Protein AF-A0AAD7D208-F1 (afdb_monomer_lite)

Secondary structure (DSSP, 8-state):
-HHHHHHHH-S----HHHHHHHHHHHHTS-HHHHHHHHHHHHTT-----SSHHHHHHHHHHHHHHHHHTTSTT-HHHHHHHHHHHHHHHHHH-S-S--------TTS-HHHHHHTT----SSS--GGGS--HHHHHHHHHH-HHHHHHHHHHHHHHIIIIIS--BTTB--SS-BTTB--S-------

pLDDT: mean 85.03, std 8.49, range [57.25, 96.88]

Sequence (187 aa):
MQRRELLLHTSLKVKKVNFASVASQFASVSPEVVQRVSERVTSGNSVAPKNEEERKVLNLLKQVNAVAASIPSSSAARVAMRNEIRGLMIEKGLPSFYITINPADIYNPVVKFLAGSEIDVDDLLPSDVPNYWDQSVLVAKNPVLAARFFNVYMKAFISALLGYDPGRKNLEGGILGVVKAYYGCVE

InterPro domains:
  IPR025476 Helitron helicase-like domain [PF14214] (27-187)

Foldseek 3Di:
DLVVQLVVQVDQDDPPVCVVVLVVLVVPADPVLLVVLVVCVVVVHDQDDPDPNSVSNVVNVVSSLVSCCSRPPGPSVVVVLVVVQVVCCVVPNDDPDDDDDDDDQLFDLVLVVLVVDPADPVDHDPVSGDDSVVSVVVCVVPVVSVVVVVVVVVVCCCCAAQVDDPVDQDCQGHVVGGDPDDRDDDD

Radius of gyration: 23.33 Å; chains: 1; bounding box: 54×38×62 Å

Structure (mmCIF, N/CA/C/O backbone):
data_AF-A0AAD7D208-F1
#
_entry.id   AF-A0AAD7D208-F1
#
loop_
_atom_site.group_PDB
_atom_site.id
_atom_site.type_symbol
_atom_site.label_atom_id
_atom_site.label_alt_id
_atom_site.label_comp_id
_atom_site.label_asym_id
_atom_site.label_entity_id
_atom_site.label_seq_id
_atom_site.pdbx_PDB_ins_code
_atom_site.Cartn_x
_atom_site.Cartn_y
_atom_site.Cartn_z
_atom_site.occupancy
_atom_site.B_iso_or_equiv
_atom_site.auth_seq_id
_atom_site.auth_comp_id
_atom_site.auth_asym_id
_atom_site.auth_atom_id
_atom_site.pdbx_PDB_model_num
ATOM 1 N N . MET A 1 1 ? -4.837 2.424 -8.381 1.00 66.38 1 MET A N 1
ATOM 2 C CA . MET A 1 1 ? -5.298 1.120 -7.843 1.00 66.38 1 MET A CA 1
ATOM 3 C C . MET A 1 1 ? -5.880 1.282 -6.442 1.00 66.38 1 MET A C 1
ATOM 5 O O . MET A 1 1 ? -7.072 1.057 -6.299 1.00 66.38 1 MET A O 1
ATOM 9 N N . GLN A 1 2 ? -5.124 1.818 -5.481 1.00 68.12 2 GLN A N 1
ATOM 10 C CA . GLN A 1 2 ? -5.584 2.115 -4.112 1.00 68.12 2 GLN A CA 1
ATOM 11 C C . GLN A 1 2 ? -6.872 2.963 -4.041 1.00 68.12 2 GLN A C 1
ATOM 13 O O . GLN A 1 2 ? -7.792 2.610 -3.322 1.00 68.12 2 GLN A O 1
ATOM 18 N N . ARG A 1 3 ? -7.022 4.028 -4.852 1.00 69.62 3 ARG A N 1
ATOM 19 C CA . ARG A 1 3 ? -8.287 4.804 -4.920 1.00 69.62 3 ARG A CA 1
ATOM 20 C C . ARG A 1 3 ? -9.495 3.981 -5.379 1.00 69.62 3 ARG A C 1
ATOM 22 O O . ARG A 1 3 ? -10.592 4.168 -4.871 1.00 69.62 3 ARG A O 1
ATOM 29 N N . ARG A 1 4 ? -9.304 3.063 -6.331 1.00 73.62 4 ARG A N 1
ATOM 30 C CA . ARG A 1 4 ? -10.370 2.156 -6.784 1.00 73.62 4 ARG A CA 1
ATOM 31 C C . ARG A 1 4 ? -10.728 1.163 -5.682 1.00 73.62 4 ARG A C 1
ATOM 33 O O . ARG A 1 4 ? -11.900 0.901 -5.471 1.00 73.62 4 ARG A O 1
ATOM 40 N N . GLU A 1 5 ? -9.728 0.645 -4.980 1.00 72.00 5 GLU A N 1
ATOM 41 C CA . GLU A 1 5 ? -9.917 -0.235 -3.828 1.00 72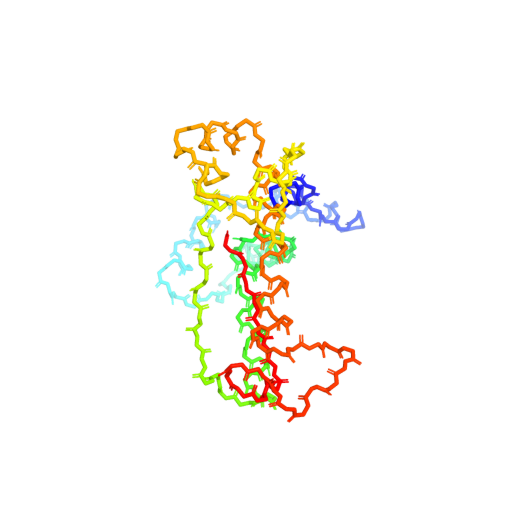.00 5 GLU A CA 1
ATOM 42 C C . GLU A 1 5 ? -10.664 0.484 -2.698 1.00 72.00 5 GLU A C 1
ATOM 44 O O . GLU A 1 5 ? -11.705 0.010 -2.261 1.00 72.00 5 GLU A O 1
ATOM 49 N N . LEU A 1 6 ? -10.250 1.701 -2.338 1.00 69.62 6 LEU A N 1
ATOM 50 C CA . LEU A 1 6 ? -10.982 2.572 -1.416 1.00 69.62 6 LEU A CA 1
ATOM 51 C C . LEU A 1 6 ? -12.455 2.715 -1.813 1.00 69.62 6 LEU A C 1
ATOM 53 O O . LEU A 1 6 ? -13.320 2.487 -0.977 1.00 69.62 6 LEU A O 1
ATOM 57 N N . LEU A 1 7 ? -12.754 3.010 -3.084 1.00 70.50 7 LEU A N 1
ATOM 58 C CA . LEU A 1 7 ? -14.135 3.133 -3.575 1.00 70.50 7 LEU A CA 1
ATOM 59 C C . LEU A 1 7 ? -14.946 1.826 -3.486 1.00 70.50 7 LEU A C 1
ATOM 61 O O . LEU A 1 7 ? -16.166 1.870 -3.353 1.00 70.50 7 LEU A O 1
ATOM 65 N N . LEU A 1 8 ? -14.300 0.658 -3.537 1.00 67.81 8 LEU A N 1
ATOM 66 C CA . LEU A 1 8 ? -14.960 -0.639 -3.328 1.00 67.81 8 LEU A CA 1
ATOM 67 C C . LEU A 1 8 ? -15.237 -0.930 -1.840 1.00 67.81 8 LEU A C 1
ATOM 69 O O . LEU A 1 8 ? -16.083 -1.778 -1.520 1.00 67.81 8 LEU A O 1
ATOM 73 N N . HIS A 1 9 ? -14.535 -0.235 -0.942 1.00 65.06 9 HIS A N 1
ATOM 74 C CA . HIS A 1 9 ? -14.543 -0.437 0.508 1.00 65.06 9 HIS A CA 1
ATOM 75 C C . HIS A 1 9 ? -15.102 0.758 1.307 1.00 65.06 9 HIS A C 1
ATOM 77 O O . HIS A 1 9 ? -15.237 0.651 2.520 1.00 65.06 9 HIS A O 1
ATOM 83 N N . THR A 1 10 ? -15.514 1.856 0.661 1.00 58.16 10 THR A N 1
ATOM 84 C CA . THR A 1 10 ? -16.121 3.046 1.301 1.00 58.16 10 THR A CA 1
ATOM 85 C C . THR A 1 10 ? -17.519 2.811 1.872 1.00 58.16 10 THR A C 1
ATOM 87 O O . THR A 1 10 ? -18.038 3.662 2.589 1.00 58.16 10 THR A O 1
ATOM 90 N N . SER A 1 11 ? -18.142 1.664 1.596 1.00 60.31 11 SER A N 1
ATOM 91 C CA . SER A 1 11 ? -19.351 1.257 2.314 1.00 60.31 11 SER A CA 1
ATOM 92 C C . SER A 1 11 ? -18.970 0.628 3.654 1.00 60.31 11 SER A C 1
ATOM 94 O O . SER A 1 11 ? -18.104 -0.244 3.715 1.00 60.31 11 SER A O 1
ATOM 96 N N . LEU A 1 12 ? -19.646 1.034 4.735 1.00 57.25 12 LEU A N 1
ATOM 97 C CA . LEU A 1 12 ? -19.563 0.350 6.026 1.00 57.25 12 LEU A CA 1
ATOM 98 C C . LEU A 1 12 ? -20.121 -1.074 5.869 1.00 57.25 12 LEU A C 1
ATOM 100 O O . LEU A 1 12 ? -21.318 -1.319 6.017 1.00 57.25 12 LEU A O 1
ATOM 104 N N . LYS A 1 13 ? -19.253 -2.026 5.519 1.00 60.72 13 LYS A N 1
ATOM 105 C CA . LYS A 1 13 ? -19.629 -3.428 5.333 1.00 60.72 13 LYS A CA 1
ATOM 106 C C . LYS A 1 13 ? -19.704 -4.119 6.686 1.00 60.72 13 LYS A C 1
ATOM 108 O O . LYS A 1 13 ? -18.720 -4.642 7.200 1.00 60.72 13 LYS A O 1
ATOM 113 N N . VAL A 1 14 ? -20.905 -4.159 7.245 1.00 61.16 14 VAL A N 1
ATOM 114 C CA . VAL A 1 14 ? -21.250 -5.085 8.326 1.00 61.16 14 VAL A CA 1
ATOM 115 C C . VAL A 1 14 ? -21.757 -6.377 7.683 1.00 61.16 14 VAL A C 1
ATOM 117 O O . VAL A 1 14 ? -22.502 -6.331 6.703 1.00 61.16 14 VAL A O 1
ATOM 120 N N . LYS A 1 15 ? -21.376 -7.552 8.209 1.00 65.19 15 LYS A N 1
ATOM 121 C CA . LYS A 1 15 ? -21.983 -8.824 7.768 1.00 65.19 15 LYS A CA 1
ATOM 122 C C . LYS A 1 15 ? -23.510 -8.695 7.835 1.00 65.19 15 LYS A C 1
ATOM 124 O O . LYS A 1 15 ? -24.019 -8.226 8.850 1.00 65.19 15 LYS A O 1
ATOM 129 N N . LYS A 1 16 ? -24.234 -9.155 6.803 1.00 65.00 16 LYS A N 1
ATOM 130 C CA . LYS A 1 16 ? -25.706 -9.026 6.685 1.00 65.00 16 LYS A CA 1
ATOM 131 C C . LYS A 1 16 ? -26.450 -9.410 7.973 1.00 65.00 16 LYS A C 1
ATOM 133 O O . LYS A 1 16 ? -27.390 -8.731 8.358 1.00 65.00 16 LYS A O 1
ATOM 138 N N . VAL A 1 17 ? -25.971 -10.450 8.660 1.00 76.12 17 VAL A 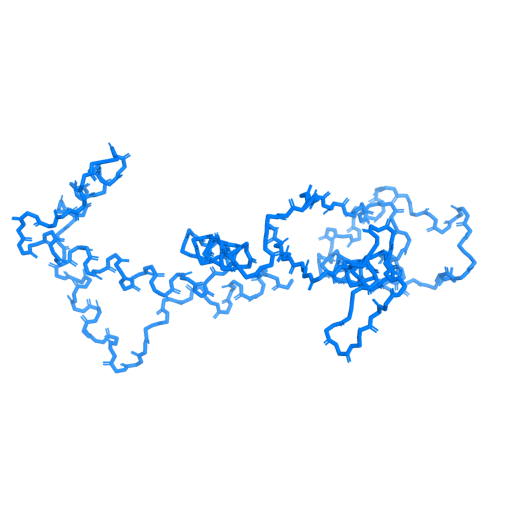N 1
ATOM 139 C CA . VAL A 1 17 ? -26.531 -10.956 9.926 1.00 76.12 17 VAL A CA 1
ATOM 140 C C . VAL A 1 17 ? -26.439 -9.936 11.070 1.00 76.12 17 VAL A C 1
ATOM 142 O O . VAL A 1 17 ? -27.363 -9.822 11.864 1.00 76.12 17 VAL A O 1
ATOM 145 N N . ASN A 1 18 ? -25.362 -9.152 11.135 1.00 76.19 18 ASN A N 1
ATOM 146 C CA . ASN A 1 18 ? -25.126 -8.205 12.226 1.00 76.19 18 ASN A CA 1
ATOM 147 C C . ASN A 1 18 ? -25.635 -6.792 11.906 1.00 76.19 18 ASN A C 1
ATOM 149 O O . ASN A 1 18 ? -25.727 -5.970 12.813 1.00 76.19 18 ASN A O 1
ATOM 153 N N . PHE A 1 19 ? -25.974 -6.494 10.646 1.00 79.75 19 PHE A N 1
ATOM 154 C CA . PHE A 1 19 ? -26.314 -5.138 10.203 1.00 79.75 19 PHE A CA 1
ATOM 155 C C . PHE A 1 19 ? -27.451 -4.511 11.017 1.00 79.75 19 PHE A C 1
ATOM 157 O O . PHE A 1 19 ? -27.292 -3.401 11.513 1.00 79.75 19 PHE A O 1
ATOM 164 N N . ALA A 1 20 ? -28.557 -5.233 11.220 1.00 82.75 20 ALA A N 1
ATOM 165 C CA . ALA A 1 20 ? -29.705 -4.716 11.966 1.00 82.75 20 ALA A CA 1
ATOM 166 C C . ALA A 1 20 ? -29.344 -4.352 13.417 1.00 82.75 20 ALA A C 1
ATOM 168 O O . ALA A 1 20 ? -29.753 -3.305 13.912 1.00 82.75 20 ALA A O 1
ATOM 169 N N . SER A 1 21 ? -28.524 -5.181 14.074 1.00 82.38 21 SER A N 1
ATOM 170 C CA . SER A 1 21 ? -28.058 -4.918 15.439 1.00 82.38 21 SER A CA 1
ATOM 171 C C . SER A 1 21 ? -27.086 -3.743 15.509 1.00 82.38 21 SER A C 1
ATOM 173 O O . SER A 1 21 ? -27.117 -2.997 16.482 1.00 82.38 21 SER A O 1
ATOM 175 N N . VAL A 1 22 ? -26.199 -3.585 14.524 1.00 78.81 22 VAL A N 1
ATOM 176 C CA . VAL A 1 22 ? -25.255 -2.457 14.493 1.00 78.81 22 VAL A CA 1
ATOM 177 C C . VAL A 1 22 ? -25.994 -1.155 14.192 1.00 78.81 22 VAL A C 1
ATOM 179 O O . VAL A 1 22 ? -25.735 -0.148 14.839 1.00 78.81 22 VAL A O 1
ATOM 182 N N . ALA A 1 23 ? -26.954 -1.176 13.265 1.00 82.50 23 ALA A N 1
ATOM 183 C CA . ALA A 1 23 ? -27.774 -0.016 12.927 1.00 82.50 23 ALA A CA 1
ATOM 184 C C . ALA A 1 23 ? -28.639 0.443 14.111 1.00 82.50 23 ALA A C 1
ATOM 186 O O . ALA A 1 23 ? -28.705 1.638 14.390 1.00 82.50 23 ALA A O 1
ATOM 187 N N . SER A 1 24 ? -29.255 -0.491 14.847 1.00 84.38 24 SER A N 1
ATOM 188 C CA . SER A 1 24 ? -30.029 -0.150 16.045 1.00 84.38 24 SER A CA 1
ATOM 189 C C . SER A 1 24 ? -29.142 0.385 17.170 1.00 84.38 24 SER A C 1
ATOM 191 O O . SER A 1 24 ? -29.498 1.376 17.804 1.00 84.38 24 SER A O 1
ATOM 193 N N . GLN A 1 25 ? -27.958 -0.204 17.381 1.00 81.38 25 GLN A N 1
ATOM 194 C CA . GLN A 1 25 ? -26.971 0.315 18.331 1.00 81.38 25 GLN A CA 1
ATOM 195 C C . GLN A 1 25 ? -26.524 1.726 17.949 1.00 81.38 25 GLN A C 1
ATOM 197 O O . GLN A 1 25 ? -26.543 2.605 18.805 1.00 81.38 25 GLN A O 1
ATOM 202 N N . PHE A 1 26 ? -26.200 1.957 16.676 1.00 81.19 26 PHE A N 1
ATOM 203 C CA . PHE A 1 26 ? -25.827 3.268 16.149 1.00 81.19 26 PHE A CA 1
ATOM 204 C C . PHE A 1 26 ? -26.924 4.314 16.390 1.00 81.19 26 PHE A C 1
ATOM 206 O O . PHE A 1 26 ? -26.633 5.390 16.900 1.00 81.19 26 PHE A O 1
ATOM 213 N N . ALA A 1 27 ? -28.186 3.979 16.106 1.00 85.25 27 ALA A N 1
ATOM 214 C CA . ALA A 1 27 ? -29.324 4.871 16.335 1.00 85.25 27 ALA A CA 1
ATOM 215 C C . ALA A 1 27 ? -29.620 5.128 17.826 1.00 85.25 27 ALA A C 1
ATOM 217 O O . ALA A 1 27 ? -30.202 6.151 18.169 1.00 85.25 27 ALA A O 1
ATOM 218 N N . SER A 1 28 ? -29.233 4.207 18.715 1.00 85.88 28 SER A N 1
ATOM 219 C CA . SER A 1 28 ? -29.496 4.300 20.160 1.00 85.88 28 SER A CA 1
ATOM 220 C C . SER A 1 28 ? -28.470 5.122 20.946 1.00 85.88 28 SER A C 1
ATOM 222 O O . SER A 1 28 ? -28.634 5.317 22.150 1.00 85.88 28 SER A O 1
ATOM 224 N N . VAL A 1 29 ? -27.379 5.541 20.306 1.00 87.12 29 VAL A N 1
ATOM 225 C CA . VAL A 1 29 ? -26.272 6.236 20.963 1.00 87.12 29 VAL A CA 1
ATOM 226 C C . VAL A 1 29 ? -26.526 7.747 20.975 1.00 87.12 29 VAL A C 1
ATOM 228 O O . VAL A 1 29 ? -26.739 8.353 19.929 1.00 87.12 29 VAL A O 1
ATOM 231 N N . SER A 1 30 ? -26.451 8.364 22.160 1.00 88.44 30 SER A N 1
ATOM 232 C CA . SER A 1 30 ? -26.582 9.819 22.321 1.00 88.44 30 SER A CA 1
ATOM 233 C C . SER A 1 30 ? -25.342 10.558 21.775 1.00 88.44 30 SER A C 1
ATOM 235 O O . SER A 1 30 ? -24.211 10.192 22.130 1.00 88.44 30 SER A O 1
ATOM 237 N N . PRO A 1 31 ? -25.523 11.620 20.963 1.00 87.94 31 PRO A N 1
ATOM 238 C CA . PRO A 1 31 ? -24.429 12.470 20.484 1.00 87.94 31 PRO A CA 1
ATOM 239 C C . PRO A 1 31 ? -23.579 13.058 21.618 1.00 87.94 31 PRO A C 1
ATOM 241 O O . PRO A 1 31 ? -22.353 13.116 21.518 1.00 87.94 31 PRO A O 1
ATOM 244 N N . GLU A 1 32 ? -24.208 13.424 22.733 1.00 90.75 32 GLU A N 1
ATOM 245 C CA . GLU A 1 32 ? -23.550 14.002 23.906 1.00 90.75 32 GLU A CA 1
ATOM 246 C C . GLU A 1 32 ? -22.614 12.990 24.586 1.00 90.75 32 GLU A C 1
ATOM 248 O O . GLU A 1 32 ? -21.535 13.339 25.076 1.00 90.75 32 GLU A O 1
ATOM 253 N N . VAL A 1 33 ? -22.994 11.708 24.623 1.00 88.19 33 VAL A N 1
ATOM 254 C CA . VAL A 1 33 ? -22.125 10.635 25.136 1.00 88.19 33 VAL A CA 1
ATOM 255 C C . VAL A 1 33 ? -20.943 10.414 24.188 1.00 88.19 33 VAL A C 1
ATOM 257 O O . VAL A 1 33 ? -19.811 10.277 24.655 1.00 88.19 33 VAL A O 1
ATOM 260 N N . VAL A 1 34 ? -21.174 10.431 22.871 1.00 88.50 34 VAL A N 1
ATOM 261 C CA . VAL A 1 34 ? -20.105 10.296 21.863 1.00 88.50 34 VAL A CA 1
ATOM 262 C C . VAL A 1 34 ? -19.079 11.412 22.000 1.00 88.50 34 VAL A C 1
ATOM 264 O O . VAL A 1 34 ? -17.879 11.127 22.020 1.00 88.50 34 VAL A O 1
ATOM 267 N N . GLN A 1 35 ? -19.527 12.660 22.140 1.00 89.75 35 GLN A N 1
ATOM 268 C CA . GLN A 1 35 ? -18.639 13.804 22.320 1.00 89.75 35 GLN A CA 1
ATOM 269 C C . GLN A 1 35 ? -17.771 13.642 23.575 1.00 89.75 35 GLN A C 1
ATOM 271 O O . GLN A 1 35 ? -16.544 13.671 23.477 1.00 89.75 35 GLN A O 1
ATOM 276 N N . ARG A 1 36 ? -18.383 13.352 24.732 1.00 88.50 36 ARG A N 1
ATOM 277 C CA . ARG A 1 36 ? -17.648 13.160 25.997 1.00 88.50 36 ARG A CA 1
ATOM 278 C C . ARG A 1 36 ? -16.612 12.037 25.925 1.00 88.50 36 ARG A C 1
ATOM 280 O O . ARG A 1 36 ? -15.523 12.158 26.490 1.00 88.50 36 ARG A O 1
ATOM 287 N N . VAL A 1 37 ? -16.945 10.921 25.272 1.00 88.12 37 VAL A N 1
ATOM 288 C CA . VAL A 1 37 ? -16.000 9.808 25.081 1.00 88.12 37 VAL A CA 1
ATOM 289 C C . VAL A 1 37 ? -14.868 10.222 24.137 1.00 88.12 37 VAL A C 1
ATOM 291 O O . VAL A 1 37 ? -13.710 9.925 24.419 1.00 88.12 37 VAL A O 1
ATOM 294 N N . SER A 1 38 ? -15.172 10.948 23.061 1.00 86.50 38 SER A N 1
ATOM 295 C CA . SER A 1 38 ? -14.188 11.390 22.062 1.00 86.50 38 SER A CA 1
ATOM 296 C C . SER A 1 38 ? -13.172 12.379 22.640 1.00 86.50 38 SER A C 1
ATOM 298 O O . SER A 1 38 ? -11.969 12.223 22.421 1.00 86.50 38 SER A O 1
ATOM 300 N N . GLU A 1 39 ? -13.628 13.348 23.437 1.00 89.12 39 GLU A N 1
ATOM 301 C CA . GLU A 1 39 ? -12.768 14.310 24.142 1.00 89.12 39 GLU A CA 1
ATOM 302 C C . GLU A 1 39 ? -11.798 13.590 25.088 1.00 89.12 39 GLU A C 1
ATOM 304 O O . GLU A 1 39 ? -10.597 13.859 25.087 1.00 89.12 39 GLU A O 1
ATOM 309 N N . ARG A 1 40 ? -12.296 12.592 25.827 1.00 85.81 40 ARG A N 1
ATOM 310 C CA . ARG A 1 40 ? -11.485 11.784 26.749 1.00 85.81 40 ARG A CA 1
ATOM 311 C C . ARG A 1 40 ? -10.435 10.935 26.038 1.00 85.81 40 ARG A C 1
ATOM 313 O O . ARG A 1 40 ? -9.314 10.811 26.527 1.00 85.81 40 ARG A O 1
ATOM 320 N N . VAL A 1 41 ? -10.799 10.334 24.906 1.00 83.81 41 VAL A N 1
ATOM 321 C CA . VAL A 1 41 ? -9.860 9.559 24.081 1.00 83.81 41 VAL A CA 1
ATOM 322 C C . VAL A 1 41 ? -8.777 10.479 23.517 1.00 83.81 41 VAL A C 1
ATOM 324 O O . VAL A 1 41 ? -7.601 10.125 23.538 1.00 83.81 41 VAL A O 1
ATOM 327 N N . THR A 1 42 ? -9.155 11.680 23.075 1.00 84.50 42 THR A N 1
ATOM 328 C CA . THR A 1 42 ? -8.220 12.681 22.536 1.00 84.50 42 THR A CA 1
ATOM 329 C C . THR A 1 42 ? -7.246 13.184 23.598 1.00 84.50 42 THR A C 1
ATOM 331 O O . THR A 1 42 ? -6.066 13.365 23.314 1.00 84.50 42 THR A O 1
ATOM 334 N N . SER A 1 43 ? -7.704 13.346 24.841 1.00 85.75 43 SER A N 1
ATOM 335 C CA . SER A 1 43 ? -6.867 13.794 25.956 1.00 85.75 43 SER A CA 1
ATOM 336 C C . SER A 1 43 ? -5.917 12.713 26.503 1.00 85.75 43 SER A C 1
ATOM 338 O O . SER A 1 43 ? -5.305 12.926 27.545 1.00 85.75 43 SER A O 1
ATOM 340 N N . GLY A 1 44 ? -5.838 11.531 25.877 1.00 75.75 44 GLY A N 1
ATOM 341 C CA . GLY A 1 44 ? -4.959 10.433 26.302 1.00 75.75 44 GLY A CA 1
ATOM 342 C C . GLY A 1 44 ? -5.376 9.735 27.603 1.00 75.75 44 GLY A C 1
ATOM 343 O O . GLY A 1 44 ? -4.592 8.980 28.175 1.00 75.75 44 GLY A O 1
ATOM 344 N N . ASN A 1 45 ? -6.599 9.974 28.086 1.00 73.56 45 ASN A N 1
ATOM 345 C CA . ASN A 1 45 ? -7.098 9.380 29.324 1.00 73.56 45 ASN A CA 1
ATOM 346 C C . ASN A 1 45 ? -7.587 7.938 29.105 1.00 73.56 45 ASN A C 1
ATOM 348 O O . ASN A 1 45 ? -7.948 7.540 27.997 1.00 73.56 45 ASN A O 1
ATOM 352 N N . SER A 1 46 ? -7.645 7.153 30.189 1.00 68.12 46 SER A N 1
ATOM 353 C CA . SER A 1 46 ? -8.148 5.772 30.150 1.00 68.12 46 SER A CA 1
ATOM 354 C C . SER A 1 46 ? -9.552 5.689 29.536 1.00 68.12 46 SER A C 1
ATOM 356 O O . SER A 1 46 ? -10.471 6.420 29.915 1.00 68.12 46 SER A O 1
ATOM 358 N N . VAL A 1 47 ? -9.709 4.750 28.602 1.00 71.94 47 VAL A N 1
ATOM 359 C CA . VAL A 1 47 ? -10.916 4.530 27.788 1.00 71.94 47 VAL A CA 1
ATOM 360 C C . VAL A 1 47 ? -11.840 3.483 28.432 1.00 71.94 47 VAL A C 1
ATOM 362 O O . VAL A 1 47 ? -12.666 2.865 27.769 1.00 71.94 47 VAL A O 1
ATOM 365 N N . ALA A 1 48 ? -11.704 3.220 29.734 1.00 81.56 48 ALA A N 1
ATOM 366 C CA . ALA A 1 48 ? -12.621 2.317 30.421 1.00 81.56 48 ALA A CA 1
ATOM 367 C C . ALA A 1 48 ? -14.036 2.938 30.477 1.00 81.56 48 ALA A C 1
ATOM 369 O O . ALA A 1 48 ? -14.164 4.114 30.836 1.00 81.56 48 ALA A O 1
ATOM 370 N N . PRO A 1 49 ? -15.100 2.184 30.134 1.00 82.81 49 PRO A N 1
ATOM 371 C CA . PRO A 1 49 ? -16.465 2.690 30.225 1.00 82.81 49 PRO A CA 1
ATOM 372 C C . PRO A 1 49 ? -16.833 2.956 31.685 1.00 82.81 49 PRO A C 1
ATOM 374 O O . PRO A 1 49 ? -16.685 2.067 32.525 1.00 82.81 49 PRO A O 1
ATOM 377 N N . LYS A 1 50 ? -17.348 4.153 31.984 1.00 86.00 50 LYS A N 1
ATOM 378 C CA . LYS A 1 50 ? -17.831 4.504 33.333 1.00 86.00 50 LYS A CA 1
ATOM 379 C C . LYS A 1 50 ? -19.294 4.134 33.565 1.00 86.00 50 LYS A C 1
ATOM 381 O O . LYS A 1 50 ? -19.719 3.998 34.705 1.00 86.00 50 LYS A O 1
ATOM 386 N N . ASN A 1 51 ? -20.068 3.997 32.494 1.00 88.25 51 ASN A N 1
ATOM 387 C CA . ASN A 1 51 ? -21.483 3.643 32.529 1.00 88.25 51 ASN A CA 1
ATOM 388 C C . ASN A 1 51 ? -21.868 2.833 31.277 1.00 88.25 51 ASN A C 1
ATOM 390 O O . ASN A 1 51 ? -21.062 2.657 30.356 1.00 88.25 51 ASN A O 1
ATOM 394 N N . GLU A 1 52 ? -23.101 2.325 31.251 1.00 86.81 52 GLU A N 1
ATOM 395 C CA . GLU A 1 52 ? -23.614 1.522 30.133 1.00 86.81 52 GLU A CA 1
ATOM 396 C C . GLU A 1 52 ? -23.704 2.306 28.814 1.00 86.81 52 GLU A C 1
ATOM 398 O O . GLU A 1 52 ? -23.486 1.738 27.745 1.00 86.81 52 GLU A O 1
ATOM 403 N N . GLU A 1 53 ? -23.957 3.615 28.852 1.00 86.81 53 GLU A N 1
ATOM 404 C CA . GLU A 1 53 ? -24.007 4.428 27.632 1.00 86.81 53 GLU A CA 1
ATOM 405 C C . GLU A 1 53 ? -22.624 4.582 26.992 1.00 86.81 53 GLU A C 1
ATOM 407 O O . GLU A 1 53 ? -22.461 4.367 25.791 1.00 86.81 53 GLU A O 1
ATOM 412 N N . GLU A 1 54 ? -21.593 4.850 27.794 1.00 88.31 54 GLU A N 1
ATOM 413 C CA . GLU A 1 54 ? -20.204 4.870 27.336 1.00 88.31 54 GLU A CA 1
ATOM 414 C C . GLU A 1 54 ? -19.773 3.491 26.826 1.00 88.31 54 GLU A C 1
ATOM 416 O O . GLU A 1 54 ? -19.076 3.394 25.816 1.00 88.31 54 GLU A O 1
ATOM 421 N N . ARG A 1 55 ? -20.225 2.404 27.465 1.00 88.50 55 ARG A N 1
ATOM 422 C CA . ARG A 1 55 ? -19.972 1.037 26.984 1.00 88.50 55 ARG A CA 1
ATOM 423 C C . ARG A 1 55 ? -20.566 0.814 25.592 1.00 88.50 55 ARG A C 1
ATOM 425 O O . ARG A 1 55 ? -19.885 0.229 24.747 1.00 88.50 55 ARG A O 1
ATOM 432 N N . LYS A 1 56 ? -21.780 1.306 25.321 1.00 87.00 56 LYS A N 1
ATOM 433 C CA . LYS A 1 56 ? -22.386 1.262 23.977 1.00 87.00 56 LYS A CA 1
ATOM 434 C C . LYS A 1 56 ? -21.551 2.041 22.959 1.00 87.00 56 LYS A C 1
ATOM 436 O O . LYS A 1 56 ? -21.247 1.488 21.904 1.00 87.00 56 LYS A O 1
ATOM 441 N N . VAL A 1 57 ? -21.104 3.256 23.292 1.00 88.25 57 VAL A N 1
ATOM 442 C CA . VAL A 1 57 ? -20.233 4.066 22.412 1.00 88.25 57 VAL A CA 1
ATOM 443 C C . VAL A 1 57 ? -18.922 3.348 22.099 1.00 88.25 57 VAL A C 1
ATOM 445 O O . VAL A 1 57 ? -18.513 3.274 20.943 1.00 88.25 57 VAL A O 1
ATOM 448 N N . LEU A 1 58 ? -18.264 2.772 23.103 1.00 87.88 58 LEU A N 1
ATOM 449 C CA . LEU A 1 58 ? -16.994 2.071 22.905 1.00 87.88 58 LEU A CA 1
ATOM 450 C C . LEU A 1 58 ? -17.153 0.774 22.110 1.00 87.88 58 LEU A C 1
ATOM 452 O O . LEU A 1 58 ? -16.278 0.430 21.314 1.00 87.88 58 LEU A O 1
ATOM 456 N N . ASN A 1 59 ? -18.261 0.056 22.289 1.00 86.69 59 ASN A N 1
ATOM 457 C CA . ASN A 1 59 ? -18.575 -1.113 21.472 1.00 86.69 59 ASN A CA 1
ATOM 458 C C . ASN A 1 59 ? -18.849 -0.724 20.018 1.00 86.69 59 ASN A C 1
ATOM 460 O O . ASN A 1 59 ? -18.328 -1.377 19.112 1.00 86.69 59 ASN A O 1
ATOM 464 N N . LEU A 1 60 ? -19.584 0.367 19.791 1.00 85.19 60 LEU A N 1
ATOM 465 C CA . LEU A 1 60 ? -19.786 0.919 18.457 1.00 85.19 60 LEU A CA 1
ATOM 466 C C . LEU A 1 60 ? -18.447 1.316 17.820 1.00 85.19 60 LEU A C 1
ATOM 468 O O . LEU A 1 60 ? -18.165 0.919 16.692 1.00 85.19 60 LEU A O 1
ATOM 472 N N . LEU A 1 61 ? -17.573 2.008 18.556 1.00 84.75 61 LEU A N 1
ATOM 473 C CA . LEU A 1 61 ? -16.235 2.375 18.086 1.00 84.75 61 LEU A CA 1
ATOM 474 C C . LEU A 1 61 ? -15.404 1.143 17.694 1.00 84.75 61 LEU A C 1
ATOM 476 O O . LEU A 1 61 ? -14.738 1.155 16.660 1.00 84.75 61 LEU A O 1
ATOM 480 N N . LYS A 1 62 ? -15.462 0.054 18.474 1.00 83.94 62 LYS A N 1
ATOM 481 C CA . LYS A 1 62 ? -14.805 -1.218 18.121 1.00 83.94 62 LYS A CA 1
ATOM 482 C C . LYS A 1 62 ? -15.343 -1.796 16.814 1.00 83.94 62 LYS A C 1
ATOM 484 O O . LYS A 1 62 ? -14.551 -2.228 15.981 1.00 83.94 62 LYS A O 1
ATOM 489 N N . GLN A 1 63 ? -16.662 -1.797 16.624 1.00 80.50 63 GLN A N 1
ATOM 490 C CA . GLN A 1 63 ? -17.286 -2.290 15.394 1.00 80.50 63 GLN A CA 1
ATOM 491 C C . GLN A 1 63 ? -16.902 -1.429 14.185 1.00 80.50 63 GLN A C 1
ATOM 493 O O . GLN A 1 63 ? -16.510 -1.973 13.154 1.00 80.50 63 GLN A O 1
ATOM 498 N N . VAL A 1 64 ? -16.935 -0.101 14.323 1.00 78.81 64 VAL A N 1
ATOM 499 C CA . VAL A 1 64 ? -16.502 0.838 13.277 1.00 78.81 64 VAL A CA 1
ATOM 500 C C . VAL A 1 64 ? -15.031 0.618 12.930 1.00 78.81 64 VAL A C 1
ATOM 502 O O . VAL A 1 64 ? -14.702 0.490 11.754 1.00 78.81 64 VAL A O 1
ATOM 505 N N . ASN A 1 65 ? -14.152 0.488 13.927 1.00 80.31 65 ASN A N 1
ATOM 506 C CA . ASN A 1 65 ? -12.732 0.212 13.703 1.00 80.31 65 ASN A CA 1
ATOM 507 C C . ASN A 1 65 ? -12.499 -1.134 13.006 1.00 80.31 65 ASN A C 1
ATOM 509 O O . ASN A 1 65 ? -11.633 -1.220 12.140 1.00 80.31 65 ASN A O 1
ATOM 513 N N . ALA A 1 66 ? -13.273 -2.170 13.340 1.00 78.69 66 ALA A N 1
ATOM 514 C CA . ALA A 1 66 ? -13.178 -3.470 12.679 1.00 78.69 66 ALA A CA 1
ATOM 515 C C . ALA A 1 66 ? -13.538 -3.385 11.187 1.00 78.69 66 ALA A C 1
ATOM 517 O O . ALA A 1 66 ? -12.871 -3.999 10.358 1.00 78.69 66 ALA A O 1
ATOM 518 N N . VAL A 1 67 ? -14.551 -2.590 10.832 1.00 75.31 67 VAL A N 1
ATOM 519 C CA . VAL A 1 67 ? -14.904 -2.339 9.426 1.00 75.31 67 VAL A CA 1
ATOM 520 C C . VAL A 1 67 ? -13.834 -1.477 8.750 1.00 75.31 67 VAL A C 1
ATOM 522 O O . VAL A 1 67 ? -13.354 -1.818 7.668 1.00 75.31 67 VAL A O 1
ATOM 525 N N . ALA A 1 68 ? -13.398 -0.403 9.413 1.00 73.81 68 ALA A N 1
ATOM 526 C CA . ALA A 1 68 ? -12.400 0.524 8.895 1.00 73.81 68 ALA A CA 1
ATOM 527 C C . ALA A 1 68 ? -11.025 -0.125 8.692 1.00 73.81 68 ALA A C 1
ATOM 529 O O . ALA A 1 68 ? -10.290 0.314 7.815 1.00 73.81 68 ALA A O 1
ATOM 530 N N . ALA A 1 69 ? -10.673 -1.180 9.433 1.00 73.06 69 ALA A N 1
ATOM 531 C CA . ALA A 1 69 ? -9.411 -1.903 9.254 1.00 73.06 69 ALA A CA 1
ATOM 532 C C . ALA A 1 69 ? -9.236 -2.460 7.831 1.00 73.06 69 ALA A C 1
ATOM 534 O O . ALA A 1 69 ? -8.113 -2.570 7.355 1.00 73.06 69 ALA A O 1
ATOM 535 N N . SER A 1 70 ? -10.344 -2.759 7.142 1.00 71.19 70 SER A N 1
ATOM 536 C CA . SER A 1 70 ? -10.342 -3.199 5.741 1.00 71.19 70 SER A CA 1
ATOM 537 C C . SER A 1 70 ? -10.264 -2.056 4.725 1.00 71.19 70 SER A C 1
ATOM 539 O O . SER A 1 70 ? -10.139 -2.309 3.531 1.00 71.19 70 SER A O 1
ATOM 541 N N . ILE A 1 71 ? -10.366 -0.805 5.180 1.00 74.19 71 ILE A N 1
ATOM 542 C CA . ILE A 1 71 ? -10.266 0.387 4.342 1.00 74.19 71 ILE A CA 1
ATOM 543 C C . ILE A 1 71 ? -8.794 0.810 4.324 1.00 74.19 71 ILE A C 1
ATOM 545 O O . ILE A 1 71 ? -8.269 1.187 5.381 1.00 74.19 71 ILE A O 1
ATOM 549 N N . PRO A 1 72 ? -8.125 0.775 3.156 1.00 73.06 72 PRO A N 1
ATOM 550 C CA . PRO A 1 72 ? -6.756 1.255 3.029 1.00 73.06 72 PRO A CA 1
ATOM 551 C C . PRO A 1 72 ? -6.581 2.650 3.642 1.00 73.06 72 PRO A C 1
ATOM 553 O O . PRO A 1 72 ? -7.482 3.485 3.601 1.00 73.06 72 PRO A O 1
ATOM 556 N N . SER A 1 73 ? -5.421 2.904 4.243 1.00 74.75 73 SER A N 1
ATOM 557 C CA . SER A 1 73 ? -5.065 4.207 4.831 1.00 74.75 73 SER A CA 1
ATOM 558 C C . SER A 1 73 ? -5.918 4.674 6.025 1.00 74.75 73 SER A C 1
ATOM 560 O O . SER A 1 73 ? -5.661 5.756 6.558 1.00 74.75 73 SER A O 1
ATOM 562 N N . SER A 1 74 ? -6.873 3.874 6.513 1.00 80.31 74 SER A N 1
ATOM 563 C CA . SER A 1 74 ? -7.599 4.183 7.748 1.00 80.31 74 SER A CA 1
ATOM 564 C C . SER A 1 74 ? -6.690 4.095 8.982 1.00 80.31 74 SER A C 1
ATOM 566 O O . SER A 1 74 ? -5.666 3.402 8.991 1.00 80.31 74 SER A O 1
ATOM 568 N N . SER A 1 75 ? -7.083 4.748 10.080 1.00 81.62 75 SER A N 1
ATOM 569 C CA . SER A 1 75 ? -6.369 4.639 11.361 1.00 81.62 75 SER A CA 1
ATOM 570 C C . SER A 1 75 ? -6.245 3.187 11.833 1.00 81.62 75 SER A C 1
ATOM 572 O O . SER A 1 75 ? -5.195 2.794 12.342 1.00 81.62 75 SER A O 1
ATOM 574 N N . ALA A 1 76 ? -7.288 2.380 11.624 1.00 81.19 76 ALA A N 1
ATOM 575 C CA . ALA A 1 76 ? -7.299 0.968 11.986 1.00 81.19 76 ALA A CA 1
ATOM 576 C C . ALA A 1 76 ? -6.356 0.135 11.098 1.00 81.19 76 ALA A C 1
ATOM 578 O O . ALA A 1 76 ? -5.601 -0.679 11.626 1.00 81.19 76 ALA A O 1
ATOM 579 N N . ALA A 1 77 ? -6.312 0.398 9.787 1.00 82.50 77 ALA A N 1
ATOM 580 C CA . ALA A 1 77 ? -5.359 -0.240 8.877 1.00 82.50 77 ALA A CA 1
ATOM 581 C C . ALA A 1 77 ? -3.908 0.096 9.265 1.00 82.50 77 ALA A C 1
ATOM 583 O O . ALA A 1 77 ? -3.060 -0.788 9.348 1.00 82.50 77 ALA A O 1
ATOM 584 N N . ARG A 1 78 ? -3.621 1.355 9.624 1.00 87.19 78 ARG A N 1
ATOM 585 C CA . ARG A 1 78 ? -2.291 1.765 10.119 1.00 87.19 78 ARG A CA 1
ATOM 586 C C . ARG A 1 78 ? -1.899 1.064 11.422 1.00 87.19 78 ARG A C 1
ATOM 588 O O . ARG A 1 78 ? -0.726 0.755 11.619 1.00 87.19 78 ARG A O 1
ATOM 595 N N . VAL A 1 79 ? -2.852 0.819 12.327 1.00 88.75 79 VAL A N 1
ATOM 596 C CA . VAL A 1 79 ? -2.605 0.021 13.542 1.00 88.75 79 VAL A CA 1
ATOM 597 C C . VAL A 1 79 ? -2.287 -1.431 13.183 1.00 88.75 79 VAL A C 1
ATOM 599 O O . VAL A 1 79 ? -1.334 -1.975 13.738 1.00 88.75 79 VAL A O 1
ATOM 602 N N . ALA A 1 80 ? -3.039 -2.035 12.259 1.00 88.31 80 ALA A N 1
ATOM 603 C CA . ALA A 1 80 ? -2.796 -3.402 11.797 1.00 88.31 80 ALA A CA 1
ATOM 604 C C . ALA A 1 80 ? -1.384 -3.549 11.206 1.00 88.31 80 ALA A C 1
ATOM 606 O O . ALA A 1 80 ? -0.608 -4.360 11.706 1.00 88.31 80 ALA A O 1
ATOM 607 N N . MET A 1 81 ? -0.994 -2.659 10.287 1.00 91.31 81 MET A N 1
ATOM 608 C CA . MET A 1 81 ? 0.352 -2.650 9.700 1.00 91.31 81 MET A CA 1
ATOM 609 C C . MET A 1 81 ? 1.461 -2.523 10.757 1.00 91.31 81 MET A C 1
ATOM 611 O O . MET A 1 81 ? 2.476 -3.209 10.695 1.00 91.31 81 MET A O 1
ATOM 615 N N . ARG A 1 82 ? 1.273 -1.686 11.791 1.00 92.25 82 ARG A N 1
ATOM 616 C CA . ARG A 1 82 ? 2.239 -1.594 12.903 1.00 92.25 82 ARG A CA 1
ATOM 617 C C . ARG A 1 82 ? 2.358 -2.895 13.691 1.00 92.25 82 ARG A C 1
ATOM 619 O O . ARG A 1 82 ? 3.447 -3.220 14.157 1.00 92.25 82 ARG A O 1
ATOM 626 N N . ASN A 1 83 ? 1.256 -3.612 13.885 1.00 94.12 83 ASN A N 1
ATOM 627 C CA . ASN A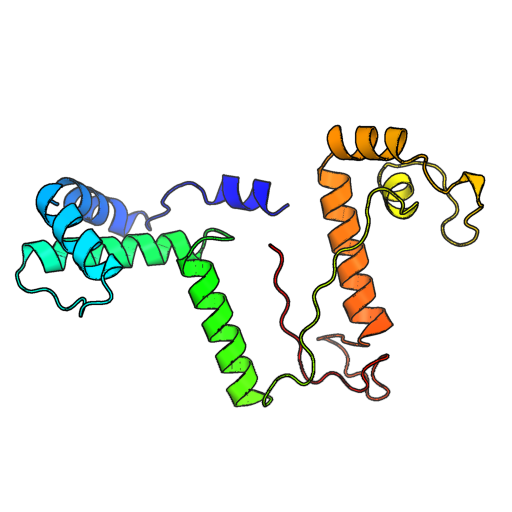 1 83 ? 1.283 -4.900 14.570 1.00 94.12 83 ASN A CA 1
ATOM 628 C C . ASN A 1 83 ? 1.967 -5.975 13.715 1.00 94.12 83 ASN A C 1
ATOM 630 O O . ASN A 1 83 ? 2.713 -6.777 14.269 1.00 94.12 83 ASN A O 1
ATOM 634 N N . GLU A 1 84 ? 1.796 -5.946 12.393 1.00 94.06 84 GLU A N 1
ATOM 635 C CA . GLU A 1 84 ? 2.515 -6.823 11.459 1.00 94.06 84 GLU A CA 1
ATOM 636 C C . GLU A 1 84 ? 4.026 -6.563 11.491 1.00 94.06 84 GLU A C 1
ATOM 638 O O . GLU A 1 84 ? 4.802 -7.502 11.663 1.00 94.06 84 GLU A O 1
ATOM 643 N N . ILE A 1 85 ? 4.452 -5.293 11.456 1.00 94.56 85 ILE A N 1
ATOM 644 C CA . ILE A 1 85 ? 5.869 -4.913 11.605 1.00 94.56 85 ILE A CA 1
ATOM 645 C C . ILE A 1 85 ? 6.438 -5.423 12.935 1.00 94.56 85 ILE A C 1
ATOM 647 O O . ILE A 1 85 ? 7.533 -5.981 12.963 1.00 94.56 85 ILE A O 1
ATOM 651 N N . ARG A 1 86 ? 5.699 -5.276 14.044 1.00 95.31 86 ARG A N 1
ATOM 652 C CA . ARG A 1 86 ? 6.120 -5.805 15.355 1.00 95.31 86 ARG A CA 1
ATOM 653 C C . ARG A 1 86 ? 6.239 -7.326 15.347 1.00 95.31 86 ARG A C 1
ATOM 655 O O . ARG A 1 86 ? 7.207 -7.847 15.889 1.00 95.31 86 ARG A O 1
ATOM 662 N N . GLY A 1 87 ? 5.287 -8.027 14.733 1.00 96.31 87 GLY A N 1
ATOM 663 C CA . GLY A 1 87 ? 5.349 -9.480 14.568 1.00 96.31 87 GLY A CA 1
ATOM 664 C C . GLY A 1 87 ? 6.596 -9.900 13.793 1.00 96.31 87 GLY A C 1
ATOM 665 O O . GLY A 1 87 ? 7.336 -10.776 14.239 1.00 96.31 87 GLY A O 1
ATOM 666 N N . LEU A 1 88 ? 6.891 -9.195 12.699 1.00 94.81 88 LEU A N 1
ATOM 667 C CA . LEU A 1 88 ? 8.085 -9.440 11.901 1.00 94.81 88 LEU A CA 1
ATOM 668 C C . LEU A 1 88 ? 9.372 -9.181 12.694 1.00 94.81 88 LEU A C 1
ATOM 670 O O . LEU A 1 88 ? 10.314 -9.961 12.590 1.00 94.81 88 LEU A O 1
ATOM 674 N N . MET A 1 89 ? 9.402 -8.134 13.524 1.00 95.50 89 MET A N 1
ATOM 675 C CA . MET A 1 89 ? 10.538 -7.838 14.402 1.00 95.50 89 MET A CA 1
ATOM 676 C C . MET A 1 89 ? 10.767 -8.919 15.462 1.00 95.50 89 MET A C 1
ATOM 678 O O . MET A 1 89 ? 11.912 -9.257 15.752 1.00 95.50 89 MET A O 1
ATOM 682 N N . ILE A 1 90 ? 9.695 -9.467 16.038 1.00 96.88 90 ILE A N 1
ATOM 683 C CA . ILE A 1 90 ? 9.780 -10.556 17.021 1.00 96.88 90 ILE A CA 1
ATOM 684 C C . ILE A 1 90 ? 10.353 -11.821 16.369 1.00 96.88 90 ILE A C 1
ATOM 686 O O . ILE A 1 90 ? 11.181 -12.498 16.971 1.00 96.88 90 ILE A O 1
ATOM 690 N N . GLU A 1 91 ? 9.938 -12.136 15.140 1.00 96.00 91 GLU A N 1
ATOM 691 C CA . GLU A 1 91 ? 10.357 -13.361 14.451 1.00 96.00 91 GLU A CA 1
ATOM 692 C C . GLU A 1 91 ? 11.741 -13.245 13.789 1.00 96.00 91 GLU A C 1
ATOM 694 O O . GLU A 1 91 ? 12.531 -14.191 13.811 1.00 96.00 91 GLU A O 1
ATOM 699 N N . LYS A 1 92 ? 12.035 -12.108 13.148 1.00 94.06 92 LYS A N 1
ATOM 700 C CA . LYS A 1 92 ? 13.227 -11.919 12.300 1.00 94.06 92 LYS A CA 1
ATOM 701 C C . LYS A 1 92 ? 14.293 -11.014 12.917 1.00 94.06 92 LYS A C 1
ATOM 703 O O . LYS A 1 92 ? 15.402 -10.961 12.383 1.00 94.06 92 LYS A O 1
ATOM 708 N N . GLY A 1 93 ? 13.988 -10.347 14.028 1.00 94.81 93 GLY A N 1
ATOM 709 C CA . GLY A 1 93 ? 14.832 -9.328 14.646 1.00 94.81 93 GLY A CA 1
ATOM 710 C C . GLY A 1 93 ? 14.535 -7.915 14.136 1.00 94.81 93 GLY A C 1
ATOM 711 O O . GLY A 1 93 ? 13.666 -7.693 13.295 1.00 94.81 93 GLY A O 1
ATOM 712 N N . LEU A 1 94 ? 15.264 -6.934 14.667 1.00 94.50 94 LEU A N 1
ATOM 713 C CA . LEU A 1 94 ? 15.094 -5.528 14.298 1.00 94.50 94 LEU A CA 1
ATOM 714 C C . LEU A 1 94 ? 15.477 -5.272 12.827 1.00 94.50 94 LEU A C 1
ATOM 716 O O . LEU A 1 94 ? 16.403 -5.907 12.317 1.00 94.50 94 LEU A O 1
ATOM 720 N N . PRO A 1 95 ? 14.806 -4.327 12.142 1.00 92.88 95 PRO A N 1
ATOM 721 C CA . PRO A 1 95 ? 15.142 -3.973 10.773 1.00 92.88 95 PRO A CA 1
ATOM 722 C C . PRO A 1 95 ? 16.520 -3.312 10.720 1.00 92.88 95 PRO A C 1
ATOM 724 O O . PRO A 1 95 ? 16.794 -2.367 11.456 1.00 92.88 95 PRO A O 1
ATOM 727 N N . SER A 1 96 ? 17.370 -3.776 9.807 1.00 93.75 96 SER A N 1
ATOM 728 C CA . SER A 1 96 ? 18.658 -3.129 9.525 1.00 93.75 96 SER A CA 1
ATOM 729 C C . SER A 1 96 ? 18.499 -1.856 8.692 1.00 93.75 96 SER A C 1
ATOM 731 O O . SER A 1 96 ? 19.332 -0.961 8.778 1.00 93.75 96 SER A O 1
ATOM 733 N N . PHE A 1 97 ? 17.427 -1.768 7.898 1.00 92.62 97 PHE A N 1
ATOM 734 C CA . PHE A 1 97 ? 17.159 -0.647 7.004 1.00 92.62 97 PHE A CA 1
ATOM 735 C C . PHE A 1 97 ? 15.705 -0.191 7.103 1.00 92.62 97 PHE A C 1
ATOM 737 O O . PHE A 1 97 ? 14.787 -1.006 7.205 1.00 92.62 97 PHE A O 1
ATOM 744 N N . TYR A 1 98 ? 15.511 1.122 7.012 1.00 92.44 98 TYR A N 1
ATOM 745 C CA . TYR A 1 98 ? 14.218 1.768 6.822 1.00 92.44 98 TYR A CA 1
ATOM 746 C C . TYR A 1 98 ? 14.342 2.687 5.606 1.00 92.44 98 TYR A C 1
ATOM 748 O O . TYR A 1 98 ? 15.092 3.661 5.647 1.00 92.44 98 TYR A O 1
ATOM 756 N N . ILE A 1 99 ? 13.677 2.335 4.504 1.00 91.81 99 ILE A N 1
ATOM 757 C CA . ILE A 1 99 ? 13.895 2.961 3.194 1.00 91.81 99 ILE A CA 1
ATOM 758 C C . ILE A 1 99 ? 12.579 3.551 2.695 1.00 91.81 99 ILE A C 1
ATOM 760 O O . ILE A 1 99 ? 11.582 2.840 2.583 1.00 91.81 99 ILE A O 1
ATOM 764 N N . THR A 1 100 ? 12.606 4.834 2.341 1.00 92.25 100 THR A N 1
ATOM 765 C CA . THR A 1 100 ? 11.519 5.500 1.618 1.00 92.25 100 THR A CA 1
ATOM 766 C C . THR A 1 100 ? 11.905 5.609 0.151 1.00 92.25 100 THR A C 1
ATOM 768 O O . THR A 1 100 ? 12.956 6.159 -0.174 1.00 92.25 100 THR A O 1
ATOM 771 N N . ILE A 1 101 ? 11.061 5.088 -0.738 1.00 91.56 101 ILE A N 1
ATOM 772 C CA . ILE A 1 101 ? 11.313 5.072 -2.181 1.00 91.56 101 ILE A CA 1
ATOM 773 C C . ILE A 1 101 ? 10.220 5.892 -2.851 1.00 91.56 101 ILE A C 1
ATOM 775 O O . ILE A 1 101 ? 9.041 5.573 -2.726 1.00 91.56 101 ILE A O 1
ATOM 779 N N . ASN A 1 102 ? 10.624 6.937 -3.570 1.00 90.69 102 ASN A N 1
ATOM 780 C CA . ASN A 1 102 ? 9.726 7.788 -4.342 1.00 90.69 102 ASN A CA 1
ATOM 781 C C . ASN A 1 102 ? 10.202 7.838 -5.804 1.00 90.69 102 ASN A C 1
ATOM 783 O O . ASN A 1 102 ? 11.020 8.697 -6.145 1.00 90.69 102 ASN A O 1
ATOM 787 N N . PRO A 1 103 ? 9.780 6.884 -6.656 1.00 89.75 103 PRO A N 1
ATOM 788 C CA . PRO A 1 103 ? 10.176 6.858 -8.058 1.00 89.75 103 PRO A CA 1
ATOM 789 C C . PRO A 1 103 ? 9.629 8.089 -8.788 1.00 89.75 103 PRO A C 1
ATOM 791 O O . PRO A 1 103 ? 8.425 8.330 -8.772 1.00 89.75 103 PRO A O 1
ATOM 794 N N . ALA A 1 104 ? 10.501 8.851 -9.450 1.00 87.69 104 ALA A N 1
ATOM 795 C CA . ALA A 1 104 ? 10.095 10.037 -10.196 1.00 87.69 104 ALA A CA 1
ATOM 796 C C . ALA A 1 104 ? 9.420 9.643 -11.519 1.00 87.69 104 ALA A C 1
ATOM 798 O O . ALA A 1 104 ? 10.087 9.320 -12.500 1.00 87.69 104 ALA A O 1
ATOM 799 N N . ASP A 1 105 ? 8.093 9.680 -11.556 1.00 84.31 105 ASP A N 1
ATOM 800 C CA . ASP A 1 105 ? 7.274 9.354 -12.727 1.00 84.31 105 ASP A CA 1
ATOM 801 C C . ASP A 1 105 ? 7.248 10.464 -13.792 1.00 84.31 105 ASP A C 1
ATOM 803 O O . ASP A 1 105 ? 6.877 10.198 -14.930 1.00 84.31 105 ASP A O 1
ATOM 807 N N . ILE A 1 106 ? 7.685 11.683 -13.460 1.00 83.56 106 ILE A N 1
ATOM 808 C CA . ILE A 1 106 ? 7.678 12.858 -14.358 1.00 83.56 106 ILE A CA 1
ATOM 809 C C . ILE A 1 106 ? 8.938 12.969 -15.239 1.00 83.56 106 ILE A C 1
ATOM 811 O O . ILE A 1 106 ? 9.018 13.831 -16.108 1.00 83.56 106 ILE A O 1
ATOM 815 N N . TYR A 1 107 ? 9.934 12.110 -15.029 1.00 82.06 107 TYR A N 1
ATOM 816 C CA . TYR A 1 107 ? 11.145 12.085 -15.862 1.00 82.06 107 TYR A CA 1
ATOM 817 C C . TYR A 1 107 ? 11.458 10.696 -16.410 1.00 82.06 107 TYR A C 1
ATOM 819 O O . TYR A 1 107 ? 12.450 10.510 -17.112 1.00 82.06 107 TYR A O 1
ATOM 827 N N . ASN A 1 108 ? 10.649 9.694 -16.063 1.00 87.38 108 ASN A N 1
ATOM 828 C CA . ASN A 1 108 ? 10.978 8.313 -16.362 1.00 87.38 108 ASN A CA 1
ATOM 829 C C . ASN A 1 108 ? 10.341 7.874 -17.695 1.00 87.38 108 ASN A C 1
ATOM 831 O O . ASN A 1 108 ? 9.108 7.869 -17.796 1.00 87.38 108 ASN A O 1
ATOM 835 N N . PRO A 1 109 ? 11.137 7.464 -18.702 1.00 87.88 109 PRO A N 1
ATOM 836 C CA . PRO A 1 109 ? 10.622 7.057 -20.010 1.00 87.88 109 PRO A CA 1
ATOM 837 C C . PRO A 1 109 ? 9.734 5.805 -19.943 1.00 87.88 109 PRO A C 1
ATOM 839 O O . PRO A 1 109 ? 8.838 5.645 -20.772 1.00 87.88 109 PRO A O 1
ATOM 842 N N . VAL A 1 110 ? 9.867 4.971 -18.904 1.00 88.81 110 VAL A N 1
ATOM 843 C CA . VAL A 1 110 ? 9.003 3.796 -18.687 1.00 88.81 110 VAL A CA 1
ATOM 844 C C . VAL A 1 110 ? 7.530 4.194 -18.579 1.00 88.81 110 VAL A C 1
ATOM 846 O O . VAL A 1 110 ? 6.652 3.444 -18.994 1.00 88.81 110 VAL A O 1
ATOM 849 N N . VAL A 1 111 ? 7.215 5.385 -18.067 1.00 90.50 111 VAL A N 1
ATOM 850 C CA . VAL A 1 111 ? 5.824 5.860 -17.997 1.00 90.50 111 VAL A CA 1
ATOM 851 C C . VAL A 1 111 ? 5.248 6.105 -19.395 1.00 90.50 111 VAL A C 1
ATOM 853 O O . VAL A 1 111 ? 4.089 5.765 -19.626 1.00 90.50 111 VAL A O 1
ATOM 856 N N . LYS A 1 112 ? 6.039 6.645 -20.334 1.00 87.88 112 LYS A N 1
ATOM 857 C CA . LYS A 1 112 ? 5.633 6.799 -21.742 1.00 87.88 112 LYS A CA 1
ATOM 858 C C . LYS A 1 112 ? 5.483 5.442 -22.427 1.00 87.88 112 LYS A C 1
ATOM 860 O O . LYS A 1 112 ? 4.472 5.208 -23.085 1.00 87.88 112 LYS A O 1
ATOM 865 N N . PHE A 1 113 ? 6.423 4.525 -22.200 1.00 89.31 113 PHE A N 1
ATOM 866 C CA . PHE A 1 113 ? 6.315 3.146 -22.684 1.00 89.31 113 PHE A CA 1
ATOM 867 C C . PHE A 1 113 ? 5.010 2.487 -22.201 1.00 89.31 113 PHE A C 1
ATOM 869 O O . PHE A 1 113 ? 4.227 1.963 -22.990 1.00 89.31 113 PHE A O 1
ATOM 876 N N . LEU A 1 114 ? 4.687 2.616 -20.909 1.00 90.00 114 LEU A N 1
ATOM 877 C CA . LEU A 1 114 ? 3.429 2.119 -20.337 1.00 90.00 114 LEU A CA 1
ATOM 878 C C . LEU A 1 114 ? 2.179 2.838 -20.870 1.00 90.00 114 LEU A C 1
ATOM 880 O O . LEU A 1 114 ? 1.077 2.292 -20.760 1.00 90.00 114 LEU A O 1
ATOM 884 N N . ALA A 1 115 ? 2.335 4.044 -21.418 1.00 89.62 115 ALA A N 1
ATOM 885 C CA . ALA A 1 115 ? 1.283 4.787 -22.105 1.00 89.62 115 ALA A CA 1
ATOM 886 C C . ALA A 1 115 ? 1.076 4.339 -23.561 1.00 89.62 115 ALA A C 1
ATOM 888 O O . ALA A 1 115 ? 0.128 4.800 -24.194 1.00 89.62 115 ALA A O 1
ATOM 889 N N . GLY A 1 116 ? 1.921 3.436 -24.072 1.00 88.56 116 GLY A N 1
ATOM 890 C CA . GLY A 1 116 ? 1.868 2.926 -25.441 1.00 88.56 116 GLY A CA 1
ATOM 891 C C . GLY A 1 116 ? 2.728 3.707 -26.433 1.00 88.56 116 GLY A C 1
ATOM 892 O O . GLY A 1 116 ? 2.527 3.560 -27.633 1.00 88.56 116 GLY A O 1
ATOM 893 N N . SER A 1 117 ? 3.651 4.553 -25.965 1.00 86.75 117 SER A N 1
ATOM 894 C CA . SER A 1 117 ? 4.663 5.139 -26.848 1.00 86.75 117 SER A CA 1
ATOM 895 C C . SER A 1 117 ? 5.635 4.062 -27.328 1.00 86.75 117 SER A C 1
ATOM 897 O O . SER A 1 117 ? 6.073 3.231 -26.534 1.00 86.75 117 SER A O 1
ATOM 899 N N . GLU A 1 118 ? 5.990 4.109 -28.610 1.00 83.62 118 GLU A N 1
ATOM 900 C CA . GLU A 1 118 ? 7.053 3.284 -29.188 1.00 83.62 118 GLU A CA 1
ATOM 901 C C . GLU A 1 118 ? 8.400 3.804 -28.683 1.00 83.62 118 GLU A C 1
ATOM 903 O O . GLU A 1 118 ? 8.934 4.785 -29.190 1.00 83.62 118 GLU A O 1
ATOM 908 N N . ILE A 1 119 ? 8.887 3.194 -27.606 1.00 82.94 119 ILE A N 1
ATOM 909 C CA . ILE A 1 119 ? 10.189 3.470 -27.005 1.00 82.94 119 ILE A CA 1
ATOM 910 C C . ILE A 1 119 ? 10.894 2.131 -26.877 1.00 82.94 119 ILE A C 1
ATOM 912 O O . ILE A 1 119 ? 10.315 1.184 -26.331 1.00 82.94 119 ILE A O 1
ATOM 916 N N . ASP A 1 120 ? 12.131 2.070 -27.356 1.00 84.06 120 ASP A N 1
ATOM 917 C CA . ASP A 1 120 ? 13.010 0.954 -27.052 1.00 84.06 120 ASP A CA 1
ATOM 918 C C . ASP A 1 120 ? 13.549 1.132 -25.627 1.00 84.06 120 ASP A C 1
ATOM 920 O O . ASP A 1 120 ? 14.238 2.099 -25.311 1.00 84.06 120 ASP A O 1
ATOM 924 N N . VAL A 1 121 ? 13.157 0.233 -24.723 1.00 77.81 121 VAL A N 1
ATOM 925 C CA . VAL A 1 121 ? 13.578 0.296 -23.316 1.00 77.81 121 VAL A CA 1
ATOM 926 C C . VAL A 1 121 ? 15.022 -0.192 -23.155 1.00 77.81 121 VAL A C 1
ATOM 928 O O . VAL A 1 121 ? 15.682 0.205 -22.193 1.00 77.81 121 VAL A O 1
ATOM 931 N N . ASP A 1 122 ? 15.509 -1.015 -24.088 1.00 83.12 122 ASP A N 1
ATOM 932 C CA . ASP A 1 122 ? 16.870 -1.551 -24.083 1.00 83.12 122 ASP A CA 1
ATOM 933 C C . ASP A 1 122 ?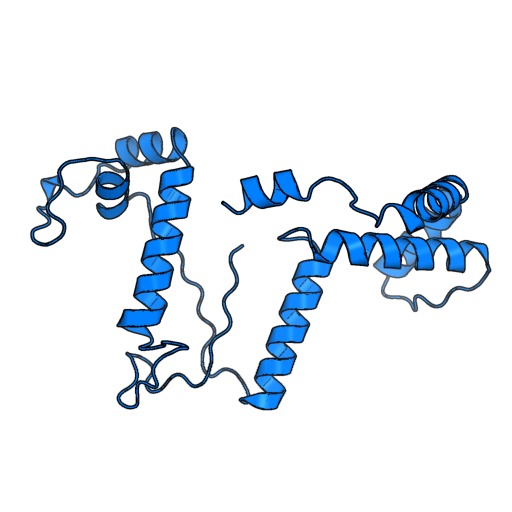 17.874 -0.576 -24.735 1.00 83.12 122 ASP A C 1
ATOM 935 O O . ASP A 1 122 ? 19.067 -0.642 -24.431 1.00 83.12 122 ASP A O 1
ATOM 939 N N . ASP A 1 123 ? 17.395 0.375 -25.550 1.00 85.56 123 ASP A N 1
ATOM 940 C CA . ASP A 1 123 ? 18.189 1.437 -26.192 1.00 85.56 123 ASP A CA 1
ATOM 941 C C . ASP A 1 123 ? 17.535 2.826 -26.040 1.00 85.56 123 ASP A C 1
ATOM 943 O O . ASP A 1 123 ? 17.082 3.452 -26.997 1.00 85.56 123 ASP A O 1
ATOM 947 N N . LEU A 1 124 ? 17.455 3.315 -24.795 1.00 82.94 124 LEU A N 1
ATOM 948 C CA . LEU A 1 124 ? 16.863 4.621 -24.488 1.00 82.94 124 LEU A CA 1
ATOM 949 C C . LEU A 1 124 ? 17.729 5.775 -25.010 1.00 82.94 124 LEU A C 1
ATOM 951 O O . LEU A 1 124 ? 18.806 6.058 -24.472 1.00 82.94 124 LEU A O 1
ATOM 955 N N . LEU A 1 125 ? 17.211 6.527 -25.981 1.00 83.06 125 LEU A N 1
ATOM 956 C CA . LEU A 1 125 ? 17.877 7.715 -26.502 1.00 83.06 125 LEU A CA 1
ATOM 957 C C . LEU A 1 125 ? 17.582 8.941 -25.620 1.00 83.06 125 LEU A C 1
ATOM 959 O O . LEU A 1 125 ? 16.512 9.047 -25.014 1.00 83.06 125 LEU A O 1
ATOM 963 N N . PRO A 1 126 ? 18.472 9.954 -25.583 1.00 81.38 126 PRO A N 1
ATOM 964 C CA . PRO A 1 126 ? 18.200 11.204 -24.869 1.00 81.38 126 PRO A CA 1
ATOM 965 C C . PRO A 1 126 ? 16.898 11.898 -25.303 1.00 81.38 126 PRO A C 1
ATOM 967 O O . PRO A 1 126 ? 16.277 12.589 -24.501 1.00 81.38 126 PRO A O 1
ATOM 970 N N . SER A 1 127 ? 16.469 11.703 -26.554 1.00 80.44 127 SER A N 1
ATOM 971 C CA . SER A 1 127 ? 15.194 12.201 -27.087 1.00 80.44 127 SER A CA 1
ATOM 972 C C . SER A 1 127 ? 13.962 11.506 -26.504 1.00 80.44 127 SER A C 1
ATOM 974 O O . SER A 1 127 ? 12.878 12.092 -26.509 1.00 80.44 127 SER A O 1
ATOM 976 N N . ASP A 1 128 ? 14.111 10.284 -25.992 1.00 80.25 128 ASP A N 1
ATOM 977 C CA . ASP A 1 128 ? 13.019 9.532 -25.370 1.00 80.25 128 ASP A CA 1
ATOM 978 C C . ASP A 1 128 ? 12.736 10.021 -23.957 1.00 80.25 128 ASP A C 1
ATOM 980 O O . ASP A 1 128 ? 11.620 9.833 -23.453 1.00 80.25 128 ASP A O 1
ATOM 984 N N . VAL A 1 129 ? 13.709 10.713 -23.344 1.00 79.44 129 VAL A N 1
ATOM 985 C CA . VAL A 1 129 ? 13.524 11.376 -22.060 1.00 79.44 129 VAL A CA 1
ATOM 986 C C . VAL A 1 129 ? 12.417 12.426 -22.216 1.00 79.44 129 VAL A C 1
ATOM 988 O O . VAL A 1 129 ? 12.547 13.399 -22.961 1.00 79.44 129 VAL A O 1
ATOM 991 N N . PRO A 1 130 ? 11.279 12.224 -21.547 1.00 80.69 130 PRO A N 1
ATOM 992 C CA . PRO A 1 130 ? 10.135 13.112 -21.658 1.00 80.69 130 PRO A CA 1
ATOM 993 C C . PRO A 1 130 ? 10.440 14.542 -21.208 1.00 80.69 130 PRO A C 1
ATOM 995 O O . PRO A 1 130 ? 11.094 14.775 -20.192 1.00 80.69 130 PRO A O 1
ATOM 998 N N . ASN A 1 131 ? 9.858 15.513 -21.917 1.00 87.19 131 ASN A N 1
ATOM 999 C CA . ASN A 1 131 ? 9.715 16.853 -21.371 1.00 87.19 131 ASN A CA 1
ATOM 1000 C C . ASN A 1 131 ? 8.797 16.797 -20.137 1.00 87.19 131 ASN A C 1
ATOM 1002 O O . ASN A 1 131 ? 7.718 16.197 -20.182 1.00 87.19 131 ASN A O 1
ATOM 1006 N N . TYR A 1 132 ? 9.220 17.465 -19.061 1.00 88.31 132 TYR A N 1
ATOM 1007 C CA . TYR A 1 132 ? 8.493 17.543 -17.793 1.00 88.31 132 TYR A CA 1
ATOM 1008 C C . TYR A 1 132 ? 7.011 17.892 -17.973 1.00 88.31 132 TYR A C 1
ATOM 1010 O O . TYR A 1 132 ? 6.141 17.263 -17.368 1.00 88.31 132 TYR A O 1
ATOM 1018 N N . TRP A 1 133 ? 6.711 18.897 -18.801 1.00 90.88 133 TRP A N 1
ATOM 1019 C CA . TRP A 1 133 ? 5.351 19.398 -18.973 1.00 90.88 133 TRP A CA 1
ATOM 1020 C C . TRP A 1 133 ? 4.462 18.377 -19.678 1.00 90.88 133 TRP A C 1
ATOM 1022 O O . TRP A 1 133 ? 3.382 18.050 -19.186 1.00 90.88 133 TRP A O 1
ATOM 1032 N N . ASP A 1 134 ? 4.946 17.807 -20.779 1.00 89.31 134 ASP A N 1
ATOM 1033 C CA . ASP A 1 134 ? 4.190 16.833 -21.566 1.00 89.31 134 ASP A CA 1
ATOM 1034 C C . ASP A 1 134 ? 3.880 15.577 -20.750 1.00 89.31 134 ASP A C 1
ATOM 1036 O O . ASP A 1 134 ? 2.752 15.072 -20.766 1.00 89.31 134 ASP A O 1
ATOM 1040 N N . GLN A 1 135 ? 4.854 15.095 -19.976 1.00 89.69 135 GLN A N 1
ATOM 1041 C CA . GLN A 1 135 ? 4.643 13.940 -19.114 1.00 89.69 135 GLN A CA 1
ATOM 1042 C C . GLN A 1 135 ? 3.747 14.251 -17.918 1.00 89.69 135 GLN A C 1
ATOM 1044 O O . GLN A 1 135 ? 2.896 13.429 -17.578 1.00 89.69 135 GLN A O 1
ATOM 1049 N N . SER A 1 136 ? 3.865 15.441 -17.326 1.00 89.88 136 SER A N 1
ATOM 1050 C CA . SER A 1 136 ? 2.942 15.890 -16.277 1.00 89.88 136 SER A CA 1
ATOM 1051 C C . SER A 1 136 ? 1.499 15.892 -16.785 1.00 89.88 136 SER A C 1
ATOM 1053 O O . SER A 1 136 ? 0.600 15.387 -16.111 1.00 89.88 136 SER A O 1
ATOM 1055 N N . VAL A 1 137 ? 1.271 16.389 -18.005 1.00 91.50 137 VAL A N 1
ATOM 1056 C CA . VAL A 1 137 ? -0.048 16.372 -18.653 1.00 91.50 137 VAL A CA 1
ATOM 1057 C C . VAL A 1 137 ? -0.519 14.939 -18.918 1.00 91.50 137 VAL A C 1
ATOM 1059 O O . VAL A 1 137 ? -1.689 14.632 -18.680 1.00 91.50 137 VAL A O 1
ATOM 1062 N N . LEU A 1 138 ? 0.361 14.046 -19.378 1.00 90.00 138 LEU A N 1
ATOM 1063 C CA . LEU A 1 138 ? 0.039 12.633 -19.601 1.00 90.00 138 LEU A CA 1
ATOM 1064 C C . LEU A 1 138 ? -0.395 11.934 -18.303 1.00 90.00 138 LEU A C 1
ATOM 1066 O O . LEU A 1 138 ? -1.447 11.289 -18.273 1.00 90.00 138 LEU A O 1
ATOM 1070 N N . VAL A 1 139 ? 0.378 12.091 -17.226 1.00 90.19 139 VAL A N 1
ATOM 1071 C CA . VAL A 1 139 ? 0.074 11.509 -15.909 1.00 90.19 139 VAL A CA 1
ATOM 1072 C C . VAL A 1 139 ? -1.216 12.098 -15.340 1.00 90.19 139 VAL A C 1
ATOM 1074 O O . VAL A 1 139 ? -2.060 11.351 -14.843 1.00 90.19 139 VAL A O 1
ATOM 1077 N N . ALA A 1 140 ? -1.424 13.410 -15.472 1.00 90.06 140 ALA A N 1
ATOM 1078 C CA . ALA A 1 140 ? -2.651 14.066 -15.027 1.00 90.06 140 ALA A CA 1
ATOM 1079 C C . ALA A 1 140 ? -3.893 13.554 -15.778 1.00 90.06 140 ALA A C 1
ATOM 1081 O O . ALA A 1 140 ? -4.937 13.332 -15.162 1.00 90.06 140 ALA A O 1
ATOM 1082 N N . LYS A 1 141 ? -3.784 13.321 -17.094 1.00 91.25 141 LYS A N 1
ATOM 1083 C CA . LYS A 1 141 ? -4.869 12.757 -17.918 1.00 91.25 141 LYS A CA 1
ATOM 1084 C C . LYS A 1 141 ? -5.139 11.285 -17.611 1.00 91.25 141 LYS A C 1
ATOM 1086 O O . LYS A 1 141 ? -6.283 10.846 -17.718 1.00 91.25 141 LYS A O 1
ATOM 1091 N N . ASN A 1 142 ? -4.113 10.519 -17.243 1.00 89.56 142 ASN A N 1
ATOM 1092 C CA . ASN A 1 142 ? -4.238 9.094 -16.957 1.00 89.56 142 ASN A CA 1
ATOM 1093 C C . ASN A 1 142 ? -3.435 8.679 -15.707 1.00 89.56 142 ASN A C 1
ATOM 1095 O O . ASN A 1 142 ? -2.373 8.056 -15.816 1.00 89.56 142 ASN A O 1
ATOM 1099 N N . PRO A 1 143 ? -3.970 8.923 -14.496 1.00 87.81 143 PRO A N 1
ATOM 1100 C CA . PRO A 1 143 ? -3.280 8.608 -13.241 1.00 87.81 143 PRO A CA 1
ATOM 1101 C C . PRO A 1 143 ? -3.087 7.099 -13.004 1.00 87.81 143 PRO A C 1
ATOM 1103 O O . PRO A 1 143 ? -2.369 6.691 -12.089 1.00 87.81 143 PRO A O 1
ATOM 1106 N N . VAL A 1 144 ? -3.714 6.233 -13.811 1.00 89.75 144 VAL A N 1
ATOM 1107 C CA . VAL A 1 144 ? -3.469 4.783 -13.760 1.00 89.75 144 VAL A CA 1
ATOM 1108 C C . VAL A 1 144 ? -2.056 4.453 -14.240 1.00 89.75 144 VAL A C 1
ATOM 1110 O O . VAL A 1 144 ? -1.473 3.493 -13.734 1.00 89.75 144 VAL A O 1
ATOM 1113 N N . LEU A 1 145 ? -1.485 5.249 -15.150 1.00 91.00 145 LEU A N 1
ATOM 1114 C CA . LEU A 1 145 ? -0.113 5.071 -15.631 1.00 91.00 145 LEU A CA 1
ATOM 1115 C C . LEU A 1 145 ? 0.900 5.228 -14.502 1.00 91.00 145 LEU A C 1
ATOM 1117 O O . LEU A 1 145 ? 1.706 4.325 -14.306 1.00 91.00 145 LEU A O 1
ATOM 1121 N N . ALA A 1 146 ? 0.793 6.292 -13.702 1.00 90.19 146 ALA A N 1
ATOM 1122 C CA . ALA A 1 146 ? 1.654 6.498 -12.536 1.00 90.19 146 ALA A CA 1
ATOM 1123 C C . ALA A 1 146 ? 1.559 5.326 -11.547 1.00 90.19 146 ALA A C 1
ATOM 1125 O O . ALA A 1 146 ? 2.570 4.783 -11.108 1.00 90.19 146 ALA A O 1
ATOM 1126 N N . ALA A 1 147 ? 0.343 4.841 -11.266 1.00 90.12 147 ALA A N 1
ATOM 1127 C CA . ALA A 1 147 ? 0.155 3.686 -10.387 1.00 90.12 147 ALA A CA 1
ATOM 1128 C C . ALA A 1 147 ? 0.739 2.381 -10.966 1.00 90.12 147 ALA A C 1
ATOM 1130 O O . ALA A 1 147 ? 1.253 1.546 -10.218 1.00 90.12 147 ALA A O 1
ATOM 1131 N N . ARG A 1 148 ? 0.639 2.172 -12.285 1.00 92.38 148 ARG A N 1
ATOM 1132 C CA . ARG A 1 148 ? 1.240 1.018 -12.974 1.00 92.38 148 ARG A CA 1
ATOM 1133 C C . ARG A 1 148 ? 2.759 1.096 -12.949 1.00 92.38 148 ARG A C 1
ATOM 1135 O O . ARG A 1 148 ? 3.387 0.104 -12.589 1.00 92.38 148 ARG A O 1
ATOM 1142 N N . PHE A 1 149 ? 3.311 2.259 -13.279 1.00 93.19 149 PHE A N 1
ATOM 1143 C CA . PHE A 1 149 ? 4.737 2.545 -13.217 1.00 93.19 149 PHE A CA 1
ATOM 1144 C C . PHE A 1 149 ? 5.285 2.265 -11.823 1.00 93.19 149 PHE A C 1
ATOM 1146 O O . PHE A 1 149 ? 6.171 1.429 -11.691 1.00 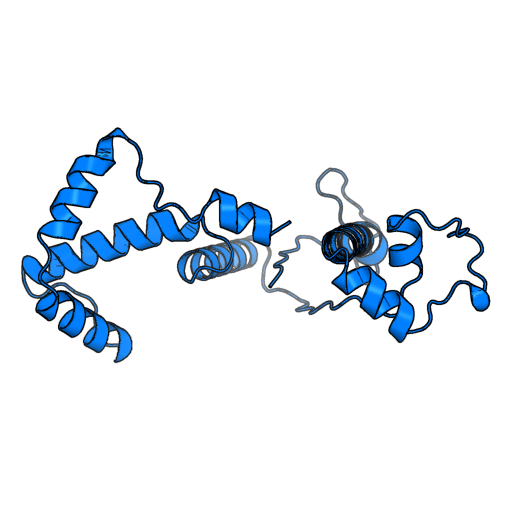93.19 149 PHE A O 1
ATOM 1153 N N . PHE A 1 150 ? 4.685 2.853 -10.784 1.00 92.75 150 PHE A N 1
ATOM 1154 C CA . PHE A 1 150 ? 5.080 2.613 -9.399 1.00 92.75 150 PHE A CA 1
ATOM 1155 C C . PHE A 1 150 ? 5.091 1.116 -9.062 1.00 92.75 150 PHE A C 1
ATOM 1157 O O . PHE A 1 150 ? 6.074 0.603 -8.540 1.00 92.75 150 PHE A O 1
ATOM 1164 N N . ASN A 1 151 ? 4.035 0.377 -9.414 1.00 92.50 151 ASN A N 1
ATOM 1165 C CA . ASN A 1 151 ? 3.963 -1.058 -9.135 1.00 92.50 151 ASN A CA 1
ATOM 1166 C C . ASN A 1 151 ? 5.030 -1.878 -9.886 1.00 92.50 151 ASN A C 1
ATOM 1168 O O . ASN A 1 151 ? 5.608 -2.793 -9.302 1.00 92.50 151 ASN A O 1
ATOM 1172 N N . VAL A 1 152 ? 5.295 -1.576 -11.160 1.00 92.88 152 VAL A N 1
ATOM 1173 C CA . VAL A 1 152 ? 6.366 -2.238 -11.928 1.00 92.88 152 VAL A CA 1
ATOM 1174 C C . VAL A 1 152 ? 7.726 -1.918 -11.312 1.00 92.88 152 VAL A C 1
ATOM 1176 O O . VAL A 1 152 ? 8.501 -2.831 -11.035 1.00 92.88 152 VAL A O 1
ATOM 1179 N N . TYR A 1 153 ? 7.976 -0.644 -11.020 1.00 93.44 153 TYR A N 1
ATOM 1180 C CA . TYR A 1 153 ? 9.232 -0.167 -10.455 1.00 93.44 153 TYR A CA 1
ATOM 1181 C C . TYR A 1 153 ? 9.508 -0.781 -9.081 1.00 93.44 153 TYR A C 1
ATOM 1183 O O . TYR A 1 153 ? 10.605 -1.267 -8.828 1.00 93.44 153 TYR A O 1
ATOM 1191 N N . MET A 1 154 ? 8.503 -0.841 -8.205 1.00 94.38 154 MET A N 1
ATOM 1192 C CA . MET A 1 154 ? 8.644 -1.448 -6.880 1.00 94.38 154 MET A CA 1
ATOM 1193 C C . MET A 1 154 ? 8.875 -2.958 -6.946 1.00 94.38 154 MET A C 1
ATOM 1195 O O . MET A 1 154 ? 9.686 -3.487 -6.187 1.00 94.38 154 MET A O 1
ATOM 1199 N N . LYS A 1 155 ? 8.224 -3.666 -7.876 1.00 93.06 155 LYS A N 1
ATOM 1200 C CA . LYS A 1 155 ? 8.503 -5.092 -8.108 1.00 93.06 155 LYS A CA 1
ATOM 1201 C C . LYS A 1 155 ? 9.925 -5.313 -8.616 1.00 93.06 155 LYS A C 1
ATOM 1203 O O . LYS A 1 155 ? 10.596 -6.227 -8.137 1.00 93.06 155 LYS A O 1
ATOM 1208 N N . ALA A 1 156 ? 10.396 -4.472 -9.536 1.00 93.00 156 ALA A N 1
ATOM 1209 C CA . ALA A 1 156 ? 11.773 -4.507 -10.019 1.00 93.00 156 ALA A CA 1
ATOM 1210 C C . ALA A 1 156 ? 12.768 -4.189 -8.891 1.00 93.00 156 ALA A C 1
ATOM 1212 O O . ALA A 1 156 ? 13.745 -4.905 -8.725 1.00 93.00 156 ALA A O 1
ATOM 1213 N N . PHE A 1 157 ? 12.483 -3.198 -8.044 1.00 93.94 157 PHE A N 1
ATOM 1214 C CA . PHE A 1 157 ? 13.303 -2.880 -6.875 1.00 93.94 157 PHE A CA 1
ATOM 1215 C C . PHE A 1 157 ? 13.445 -4.086 -5.930 1.00 93.94 157 PHE A C 1
ATOM 1217 O O . PHE A 1 157 ? 14.554 -4.462 -5.556 1.00 93.94 157 PHE A O 1
ATOM 1224 N N . ILE A 1 158 ? 12.334 -4.736 -5.569 1.00 93.94 158 ILE A N 1
ATOM 1225 C CA . ILE A 1 158 ? 12.344 -5.878 -4.639 1.00 93.94 158 ILE A CA 1
ATOM 1226 C C . ILE A 1 158 ? 13.058 -7.093 -5.253 1.00 93.94 158 ILE A C 1
ATOM 1228 O O . ILE A 1 158 ? 13.853 -7.749 -4.584 1.00 93.94 158 ILE A O 1
ATOM 1232 N N . SER A 1 159 ? 12.801 -7.391 -6.524 1.00 93.25 159 SER A N 1
ATOM 1233 C CA . SER A 1 159 ? 13.385 -8.569 -7.175 1.00 93.25 159 SER A CA 1
ATOM 1234 C C . SER A 1 159 ? 14.840 -8.357 -7.593 1.00 93.25 159 SER A C 1
ATOM 1236 O O . SER A 1 159 ? 15.682 -9.183 -7.262 1.00 93.25 159 SER A O 1
ATOM 1238 N N . ALA A 1 160 ? 15.159 -7.258 -8.278 1.00 92.50 160 ALA A N 1
ATOM 1239 C CA . ALA A 1 160 ? 16.479 -7.023 -8.859 1.00 92.50 160 ALA A CA 1
ATOM 1240 C C . ALA A 1 160 ? 17.469 -6.390 -7.873 1.00 92.50 160 ALA A C 1
ATOM 1242 O O . ALA A 1 160 ? 18.620 -6.810 -7.821 1.00 92.50 160 ALA A O 1
ATOM 1243 N N . LEU A 1 161 ? 17.045 -5.401 -7.074 1.00 94.00 161 LEU A N 1
ATOM 1244 C CA . LEU A 1 161 ? 17.958 -4.730 -6.140 1.00 94.00 161 LEU A CA 1
ATOM 1245 C C . LEU A 1 161 ? 18.027 -5.447 -4.799 1.00 94.00 161 LEU A C 1
ATOM 1247 O O . LEU A 1 161 ? 19.121 -5.686 -4.301 1.00 94.00 161 LEU A O 1
ATOM 1251 N N . LEU A 1 162 ? 16.890 -5.819 -4.209 1.00 93.81 162 LEU A N 1
ATOM 1252 C CA . LEU A 1 162 ? 16.906 -6.564 -2.945 1.00 93.81 162 LEU A CA 1
ATOM 1253 C C . LEU A 1 162 ? 17.172 -8.062 -3.136 1.00 93.81 162 LEU A C 1
ATOM 1255 O O . LEU A 1 162 ? 17.504 -8.739 -2.165 1.00 93.81 162 LEU A O 1
ATOM 1259 N N . GLY A 1 163 ? 17.036 -8.585 -4.359 1.00 93.12 163 GLY A N 1
ATOM 1260 C CA . GLY A 1 163 ? 17.226 -10.009 -4.627 1.00 93.12 163 GLY A CA 1
ATOM 1261 C C . GLY A 1 163 ? 16.184 -10.890 -3.934 1.00 93.12 163 GLY A C 1
ATOM 1262 O O . GLY A 1 163 ? 16.476 -12.056 -3.668 1.00 93.12 163 GLY A O 1
ATOM 1263 N N . TYR A 1 164 ? 15.015 -10.346 -3.574 1.00 91.50 164 TYR A N 1
ATOM 1264 C CA . TYR A 1 164 ? 14.027 -11.039 -2.750 1.00 91.50 164 TYR A CA 1
ATOM 1265 C C . TYR A 1 164 ? 12.903 -11.641 -3.594 1.00 91.50 164 TYR A C 1
ATOM 1267 O O . TYR A 1 164 ? 12.153 -10.927 -4.262 1.00 91.50 164 TYR A O 1
ATOM 1275 N N . ASP A 1 165 ? 12.735 -12.957 -3.481 1.00 84.81 165 ASP A N 1
ATOM 1276 C CA . ASP A 1 165 ? 11.631 -13.712 -4.069 1.00 84.81 165 ASP A CA 1
ATOM 1277 C C . ASP A 1 165 ? 11.030 -14.657 -3.005 1.00 84.81 165 ASP A C 1
ATOM 1279 O O . ASP A 1 165 ? 11.745 -15.503 -2.462 1.00 84.81 165 ASP A O 1
ATOM 1283 N N . PRO A 1 166 ? 9.724 -14.557 -2.687 1.00 76.31 166 PRO A N 1
ATOM 1284 C CA . PRO A 1 166 ? 9.066 -15.477 -1.758 1.00 76.31 166 PRO A CA 1
ATOM 1285 C C . PRO A 1 166 ? 9.145 -16.952 -2.182 1.00 76.31 166 PRO A C 1
ATOM 1287 O O . PRO A 1 166 ? 9.146 -17.837 -1.326 1.00 76.31 166 PRO A O 1
ATOM 1290 N N . GLY A 1 167 ? 9.177 -17.225 -3.489 1.00 81.88 167 GLY A N 1
ATOM 1291 C CA . GLY A 1 167 ? 9.186 -18.572 -4.060 1.00 81.88 167 GLY A CA 1
ATOM 1292 C C . GLY A 1 167 ? 10.584 -19.159 -4.249 1.00 81.88 167 GLY A C 1
ATOM 1293 O O . GLY A 1 167 ? 10.717 -20.369 -4.440 1.00 81.88 167 GLY A O 1
ATOM 1294 N N . ARG A 1 168 ? 11.636 -18.336 -4.175 1.00 81.69 168 ARG A N 1
ATOM 1295 C CA . ARG A 1 168 ? 13.014 -18.764 -4.422 1.00 81.69 168 ARG A CA 1
ATOM 1296 C C . ARG A 1 168 ? 13.973 -18.119 -3.434 1.00 81.69 168 ARG A C 1
ATOM 1298 O O . ARG A 1 168 ? 14.155 -16.909 -3.406 1.00 81.69 168 ARG A O 1
ATOM 1305 N N . LYS A 1 169 ? 14.683 -18.951 -2.671 1.00 78.31 169 LYS A N 1
ATOM 1306 C CA . LYS A 1 169 ? 15.771 -18.464 -1.819 1.00 78.31 169 LYS A CA 1
ATOM 1307 C C . LYS A 1 169 ? 16.944 -18.029 -2.691 1.00 78.31 169 LYS A C 1
ATOM 1309 O O . LYS A 1 169 ? 17.582 -18.867 -3.327 1.00 78.31 169 LYS A O 1
ATOM 1314 N N . ASN A 1 170 ? 17.229 -16.734 -2.691 1.00 81.62 170 ASN A N 1
ATOM 1315 C CA . ASN A 1 170 ? 18.463 -16.194 -3.234 1.00 81.62 170 ASN A CA 1
ATOM 1316 C C . ASN A 1 170 ? 19.526 -16.163 -2.125 1.00 81.62 170 ASN A C 1
ATOM 1318 O O . ASN A 1 170 ? 19.417 -15.389 -1.175 1.00 81.62 170 ASN A O 1
ATOM 1322 N N . LEU A 1 171 ? 20.522 -17.046 -2.229 1.00 84.19 171 LEU A N 1
ATOM 1323 C CA . LEU A 1 171 ? 21.616 -17.145 -1.257 1.00 84.19 171 LEU A CA 1
ATOM 1324 C C . LEU A 1 171 ? 22.754 -16.154 -1.539 1.00 84.19 171 LEU A C 1
ATOM 1326 O O . LEU A 1 171 ? 23.533 -15.881 -0.632 1.00 84.19 171 LEU A O 1
ATOM 1330 N N . GLU A 1 172 ? 22.830 -15.605 -2.754 1.00 87.19 172 GLU A N 1
ATOM 1331 C CA . GLU A 1 172 ? 23.791 -14.552 -3.112 1.00 87.19 172 GLU A CA 1
ATOM 1332 C C . GLU A 1 172 ? 23.335 -13.188 -2.570 1.00 87.19 172 GLU A C 1
ATOM 1334 O O . GLU A 1 172 ? 24.155 -12.360 -2.177 1.00 87.19 172 GLU A O 1
ATOM 1339 N N . GLY A 1 173 ? 22.016 -12.996 -2.453 1.00 88.69 173 GLY A N 1
ATOM 1340 C CA . GLY A 1 173 ? 21.407 -11.758 -1.973 1.00 88.69 173 GLY A CA 1
ATOM 1341 C C . GLY A 1 173 ? 21.322 -10.675 -3.049 1.00 88.69 173 GLY A C 1
ATOM 1342 O O . GLY A 1 173 ? 21.562 -10.924 -4.228 1.00 88.69 173 GLY A O 1
ATOM 1343 N N . GLY A 1 174 ? 20.903 -9.479 -2.639 1.00 93.44 174 GLY A N 1
ATOM 1344 C CA . GLY A 1 174 ? 20.887 -8.279 -3.477 1.00 93.44 174 GLY A CA 1
ATOM 1345 C C . GLY A 1 174 ? 21.941 -7.261 -3.040 1.00 93.44 174 GLY A C 1
ATOM 1346 O O . GLY A 1 174 ? 22.884 -7.583 -2.318 1.00 93.44 174 GLY A O 1
ATOM 1347 N N . ILE A 1 175 ? 21.743 -5.992 -3.394 1.00 94.44 175 ILE A N 1
ATOM 1348 C CA . ILE A 1 175 ? 22.660 -4.890 -3.048 1.00 94.44 175 ILE A CA 1
ATOM 1349 C C . ILE A 1 175 ? 22.810 -4.674 -1.532 1.00 94.44 175 ILE A C 1
ATOM 1351 O O . ILE A 1 175 ? 23.793 -4.094 -1.085 1.00 94.44 175 ILE A O 1
ATOM 1355 N N . LEU A 1 176 ? 21.833 -5.131 -0.738 1.00 92.75 176 LEU A N 1
ATOM 1356 C CA . LEU A 1 176 ? 21.846 -5.070 0.730 1.00 92.75 176 LEU A CA 1
ATOM 1357 C C . LEU A 1 176 ? 22.223 -6.419 1.370 1.00 92.75 176 LEU A C 1
ATOM 1359 O O . LEU A 1 176 ? 22.020 -6.614 2.569 1.00 92.75 176 LEU A O 1
ATOM 1363 N N . GLY A 1 177 ? 22.738 -7.363 0.579 1.00 92.56 177 GLY A N 1
ATOM 1364 C CA . GLY A 1 177 ? 22.997 -8.739 0.990 1.00 92.56 177 GLY A CA 1
ATOM 1365 C C . GLY A 1 177 ? 21.735 -9.606 1.001 1.00 92.56 177 GLY A C 1
ATOM 1366 O O . GLY A 1 177 ? 20.750 -9.331 0.313 1.00 92.56 177 GLY A O 1
ATOM 1367 N N . VAL A 1 178 ? 21.769 -10.698 1.770 1.00 92.50 178 VAL A N 1
ATOM 1368 C CA . VAL A 1 178 ? 20.666 -11.670 1.838 1.00 92.50 178 VAL A CA 1
ATOM 1369 C C . VAL A 1 178 ? 19.507 -11.113 2.667 1.00 92.50 178 VAL A C 1
ATOM 1371 O O . VAL A 1 178 ? 19.586 -10.998 3.893 1.00 92.50 178 VAL A O 1
ATOM 1374 N N . VAL A 1 179 ? 18.391 -10.819 2.001 1.00 92.06 179 VAL A N 1
ATOM 1375 C CA .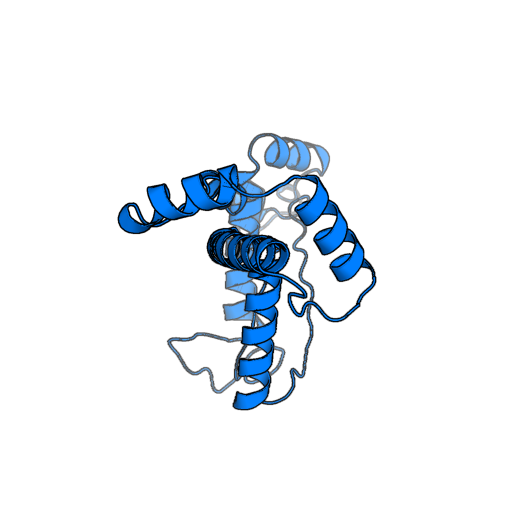 VAL A 1 179 ? 17.183 -10.291 2.644 1.00 92.06 179 VAL A CA 1
ATOM 1376 C C . VAL A 1 179 ? 16.358 -11.429 3.251 1.00 92.06 179 VAL A C 1
ATOM 1378 O O . VAL A 1 179 ? 15.747 -12.226 2.545 1.00 92.06 179 VAL A O 1
ATOM 1381 N N . LYS A 1 180 ? 16.306 -11.494 4.588 1.00 90.12 180 LYS A N 1
ATOM 1382 C CA . LYS A 1 180 ? 15.499 -12.496 5.318 1.00 90.12 180 LYS A CA 1
ATOM 1383 C C . LYS A 1 180 ? 13.997 -12.223 5.238 1.00 90.12 180 LYS A C 1
ATOM 1385 O O . LYS A 1 180 ? 13.202 -13.159 5.189 1.00 90.12 180 LYS A O 1
ATOM 1390 N N . ALA A 1 181 ? 13.617 -10.950 5.281 1.00 91.75 181 ALA A N 1
ATOM 1391 C CA . ALA A 1 181 ? 12.246 -10.482 5.154 1.00 91.75 181 ALA A CA 1
ATOM 1392 C C . ALA A 1 181 ? 12.234 -8.995 4.792 1.00 91.75 181 ALA A C 1
ATOM 1394 O O . ALA A 1 181 ? 13.186 -8.274 5.088 1.00 91.75 181 ALA A O 1
ATOM 1395 N N . TYR A 1 182 ? 11.131 -8.542 4.207 1.00 93.12 182 TYR A N 1
ATOM 1396 C CA . TYR A 1 182 ? 10.830 -7.127 4.045 1.00 93.12 182 TYR A CA 1
ATOM 1397 C C . TYR A 1 182 ? 9.362 -6.882 4.398 1.00 93.12 182 TYR A C 1
ATOM 1399 O O . TYR A 1 182 ? 8.536 -7.794 4.343 1.00 93.12 182 TYR A O 1
ATOM 1407 N N . TYR A 1 183 ? 9.047 -5.643 4.753 1.00 93.69 183 TYR A N 1
ATOM 1408 C CA . TYR A 1 183 ? 7.680 -5.175 4.926 1.00 93.69 183 TYR A CA 1
ATOM 1409 C C . TYR A 1 183 ? 7.540 -3.856 4.171 1.00 93.69 183 TYR A C 1
ATOM 1411 O O . TYR A 1 183 ? 8.357 -2.955 4.361 1.00 93.69 183 TYR A O 1
ATOM 1419 N N . GLY A 1 184 ? 6.555 -3.762 3.280 1.00 91.62 184 GLY A N 1
ATOM 1420 C CA . GLY A 1 184 ? 6.364 -2.609 2.402 1.00 91.62 184 GLY A CA 1
ATOM 1421 C C . GLY A 1 184 ? 4.988 -1.984 2.583 1.00 91.62 184 GLY A C 1
ATOM 1422 O O . GLY A 1 184 ? 3.983 -2.690 2.569 1.00 91.62 184 GLY A O 1
ATOM 1423 N N . CYS A 1 185 ? 4.952 -0.658 2.700 1.00 88.31 185 CYS A N 1
ATOM 1424 C CA . CYS A 1 185 ? 3.727 0.140 2.708 1.00 88.31 185 CYS A CA 1
ATOM 1425 C C . CYS A 1 185 ? 3.721 1.096 1.517 1.00 88.31 185 CYS A C 1
ATOM 1427 O O . CYS A 1 185 ? 4.773 1.578 1.103 1.00 88.31 185 CYS A O 1
ATOM 1429 N N . VAL A 1 186 ? 2.528 1.409 1.017 1.00 84.56 186 VAL A N 1
ATOM 1430 C CA . VAL A 1 186 ? 2.300 2.504 0.068 1.00 84.56 186 VAL A CA 1
ATOM 1431 C C . VAL A 1 186 ? 1.399 3.517 0.762 1.00 84.56 186 VAL A C 1
ATOM 1433 O O . VAL A 1 186 ? 0.381 3.123 1.340 1.00 84.56 186 VAL A O 1
ATOM 1436 N N . GLU A 1 187 ? 1.792 4.788 0.742 1.00 66.94 187 GLU A N 1
ATOM 1437 C CA . GLU A 1 187 ? 0.988 5.893 1.277 1.00 66.94 187 GLU A CA 1
ATOM 1438 C C . GLU A 1 187 ? 0.010 6.436 0.232 1.00 66.94 187 GLU A C 1
ATOM 1440 O O . GLU A 1 187 ? 0.429 6.651 -0.927 1.00 66.94 187 GLU A O 1
#

Organism: Mycena rosella (NCBI:txid1033263)